Protein 5MW0 (pdb70)

Sequence (222 aa):
GGSHDCAKVDLENAELRRKLIRTKRAFEDTYEKLRMANKAKAQVEKDIKNQILKTHNVLRNVVIGQLRLELQQARTEVETADKWRLECIDVCSVLTNRLEEEAGFLNSLLKSAVIGQLRLELQQARTEVETADKWRLECIDVCSVLTNRLEEEAGFLNSLLKSHDCAKVDLENAELRRKLIRTKRAFEDTYEKLRMANKAKAQVEKDIKNQILKTHNVLRNV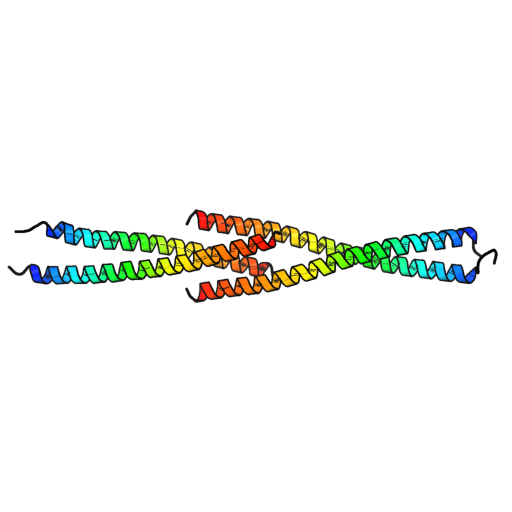

GO terms:
  GO:0036064 ciliary basal body (C, IDA)
  GO:0000242 pericentriolar material (C, IDA)
  GO:0000922 spindle pole (C, IDA)
  GO:0005813 centrosome (C, IDA)
  GO:0005814 centriole (C, IDA)
  GO:0007099 centriole replication (P, IDA)
  GO:0008356 asymmetric cell division (P, IDA)
  GO:0040016 embryonic cleavage (P, IMP)
  GO:0030997 regulation of centriole-centriole cohesion (P, IMP)
  GO:0055059 asymmetric neuroblast division (P, IMP)
  GO:0007052 mitotic spindle organization (P, IMP)
  GO:0007098 centrosome cycle (P, IMP)
  GO:0007279 pole cell formation (P, IMP)
  GO:0007417 central nervous system development (P, IMP)
  GO:0007422 peripheral nervous system development (P, IMP)
  GO:0007494 midgut development (P, IMP)
  GO:0008594 photoreceptor cell morphogenesis (P, IMP)
  GO:0005515 protein binding (F, IPI)
  GO:0005737 cytoplasm (C, EXP)

InterPro domains:
  IPR012943 Centrosomin, N-terminal motif 1 [PF07989] (41-114)
  IPR052593 Microtubule-associated AKAP9-binding protein [PTHR46501] (2-1047)

Radius of gyration: 36.14 Å; Cα contacts (8 Å, |Δi|>4): 130; chains: 4; bounding box: 85×24×113 Å

B-factor: mean 52.87, std 22.79, range [21.49, 135.35]

Organism: Drosophila melanogaster (NCBI:txid7227)

Structure (mmCIF, N/CA/C/O backbone):
data_5MW0
#
_entry.id   5MW0
#
_cell.length_a   45.769
_cell.length_b   43.930
_cell.length_c   68.640
_cell.angle_alpha   90.00
_cell.angle_beta   108.28
_cell.angle_gamma   90.00
#
_symmetry.space_group_name_H-M   'P 1 21 1'
#
loop_
_entity.id
_entity.type
_entity.pdbx_description
1 polymer Centrosomin
2 polymer Centrosomin
3 non-polymer 'ZINC ION'
4 water water
#
loop_
_atom_site.group_PDB
_atom_site.id
_atom_site.type_symbol
_atom_site.label_atom_id
_atom_site.label_alt_id
_atom_site.label_comp_id
_atom_site.label_asym_id
_atom_site.label_entity_id
_atom_site.label_seq_id
_atom_site.pdbx_PDB_ins_code
_atom_site.Cartn_x
_atom_site.Cartn_y
_atom_site.Cartn_z
_atom_site.occupancy
_atom_site.B_iso_or_equiv
_atom_site.auth_seq_id
_atom_site.auth_comp_id
_atom_site.auth_asym_id
_atom_site.auth_atom_id
_atom_site.pdbx_PDB_model_num
ATOM 1 N N . GLY A 1 1 ? -42.572 3.539 -33.129 1.00 102.56 1079 GLY A N 1
ATOM 2 C CA . GLY A 1 1 ? -43.612 3.947 -34.054 1.00 103.48 1079 GLY A CA 1
ATOM 3 C C . GLY A 1 1 ? -43.336 5.284 -34.715 1.00 105.33 1079 GLY A C 1
ATOM 4 O O . GLY A 1 1 ? -43.055 5.349 -35.914 1.00 110.85 1079 GLY A O 1
ATOM 5 N N . GLY A 1 2 ? -43.419 6.357 -33.934 1.00 99.66 1080 GLY A N 1
ATOM 6 C CA . GLY A 1 2 ? -43.184 7.683 -34.466 1.00 99.29 1080 GLY A CA 1
ATOM 7 C C . GLY A 1 2 ? -41.741 7.902 -34.867 1.00 96.47 1080 GLY A C 1
ATOM 8 O O . GLY A 1 2 ? -41.355 7.642 -36.011 1.00 99.27 1080 GLY A O 1
ATOM 9 N N . SER A 1 3 ? -40.932 8.383 -33.928 1.00 90.35 1081 SER A N 1
ATOM 10 C CA . SER A 1 3 ? -39.512 8.585 -34.158 1.00 88.16 1081 SER A CA 1
ATOM 11 C C . SER A 1 3 ? -38.645 7.624 -33.355 1.00 74.89 1081 SER A C 1
ATOM 12 O O . SER A 1 3 ? -37.416 7.718 -33.419 1.00 74.41 1081 SER A O 1
ATOM 15 N N . HIS A 1 4 ? -39.249 6.697 -32.611 1.00 64.78 1082 HIS A N 1
ATOM 16 C CA . HIS A 1 4 ? -38.505 5.710 -31.843 1.00 58.01 1082 HIS A CA 1
ATOM 17 C C . HIS A 1 4 ? -39.153 4.346 -32.044 1.00 49.33 1082 HIS A C 1
ATOM 18 O O . HIS A 1 4 ? -40.223 4.229 -32.647 1.00 46.93 1082 HIS A O 1
ATOM 25 N N . ASP A 1 5 ? -38.521 3.313 -31.485 1.00 48.66 1083 ASP A N 1
ATOM 26 C CA . ASP A 1 5 ? -39.097 1.971 -31.408 1.00 46.24 1083 ASP A CA 1
ATOM 27 C C . ASP A 1 5 ? -39.893 1.872 -30.109 1.00 43.09 1083 ASP A C 1
ATOM 28 O O . ASP A 1 5 ? -39.312 1.778 -29.018 1.00 39.21 1083 ASP A O 1
ATOM 33 N N . CYS A 1 6 ? -41.223 1.833 -30.241 1.00 39.63 1084 CYS A N 1
ATOM 34 C CA . CYS A 1 6 ? -42.110 1.972 -29.087 1.00 39.66 1084 CYS A CA 1
ATOM 35 C C . CYS A 1 6 ? -41.878 0.866 -28.068 1.00 37.05 1084 CYS A C 1
ATOM 36 O O . CYS A 1 6 ? -41.689 1.134 -26.873 1.00 36.00 1084 CYS A O 1
ATOM 39 N N . ALA A 1 7 ? -41.879 -0.384 -28.528 1.00 37.92 1085 ALA A N 1
ATOM 40 C CA . ALA A 1 7 ? -41.614 -1.500 -27.635 1.00 40.07 1085 ALA A CA 1
ATOM 41 C C . ALA A 1 7 ? -40.246 -1.359 -26.978 1.00 37.68 1085 ALA A C 1
ATOM 42 O O . ALA A 1 7 ? -40.103 -1.573 -25.769 1.00 40.51 1085 ALA A O 1
ATOM 44 N N . LYS A 1 8 ? -39.240 -0.950 -27.754 1.00 38.70 1086 LYS A N 1
ATOM 45 C CA . LYS A 1 8 ? -37.890 -0.867 -27.220 1.00 40.35 1086 LYS A CA 1
ATOM 46 C C . LYS A 1 8 ? -37.806 0.154 -26.094 1.00 37.03 1086 LYS A C 1
ATOM 47 O O . LYS A 1 8 ? -37.193 -0.116 -25.054 1.00 36.43 1086 LYS A O 1
ATOM 53 N N . VAL A 1 9 ? -38.446 1.321 -26.264 1.00 36.39 1087 VAL A N 1
ATOM 54 C CA . VAL A 1 9 ? -38.372 2.336 -25.214 1.00 35.17 1087 VAL A CA 1
ATOM 55 C C . VAL A 1 9 ? -39.237 1.945 -24.021 1.00 33.90 1087 VAL A C 1
ATOM 56 O O . VAL A 1 9 ? -38.930 2.320 -22.890 1.00 33.08 1087 VAL A O 1
ATOM 60 N N . ASP A 1 10 ? -40.316 1.183 -24.232 1.00 34.13 1088 ASP A N 1
ATOM 61 C CA . ASP A 1 10 ? -41.050 0.657 -23.080 1.00 37.24 1088 ASP A CA 1
ATOM 62 C C . ASP A 1 10 ? -40.158 -0.254 -22.239 1.00 37.73 1088 ASP A C 1
ATOM 63 O O . ASP A 1 10 ? -40.086 -0.122 -21.008 1.00 37.97 1088 ASP A O 1
ATOM 68 N N . LEU A 1 11 ? -39.477 -1.196 -22.897 1.00 34.76 1089 LEU A N 1
ATOM 69 C CA . LEU A 1 11 ? -38.580 -2.099 -22.179 1.00 35.39 1089 LEU A CA 1
ATOM 70 C C . LEU A 1 11 ? -37.464 -1.333 -21.490 1.00 36.64 1089 LEU A C 1
ATOM 71 O O . LEU A 1 11 ? -37.106 -1.634 -20.343 1.00 39.25 1089 LEU A O 1
ATOM 76 N N . GLU A 1 12 ? -36.894 -0.346 -22.179 1.00 34.09 1090 GLU A N 1
ATOM 77 C CA . GLU A 1 12 ? -35.770 0.383 -21.609 1.00 33.56 1090 GLU A CA 1
ATOM 78 C C . GLU A 1 12 ? -36.204 1.241 -20.428 1.00 32.05 1090 GLU A C 1
ATOM 79 O O . GLU A 1 12 ? -35.474 1.340 -19.438 1.00 32.29 1090 GLU A O 1
ATOM 85 N N . ASN A 1 13 ? -37.394 1.844 -20.495 1.00 36.41 1091 ASN A N 1
ATOM 86 C CA . ASN A 1 13 ? -37.913 2.574 -19.342 1.00 31.13 1091 ASN A CA 1
ATOM 87 C C . ASN A 1 13 ? -38.110 1.632 -18.157 1.00 31.10 1091 ASN A C 1
ATOM 88 O O . ASN A 1 13 ? -37.696 1.937 -17.034 1.00 30.76 1091 ASN A O 1
ATOM 93 N N . ALA A 1 14 ? -38.726 0.474 -18.392 1.00 33.13 1092 ALA A N 1
ATOM 94 C CA . ALA A 1 14 ? -38.942 -0.466 -17.294 1.00 33.07 1092 ALA A CA 1
ATOM 95 C C . ALA A 1 14 ? -37.619 -0.892 -16.669 1.00 32.57 1092 ALA A C 1
ATOM 96 O O . ALA A 1 14 ? -37.487 -0.926 -15.434 1.00 32.67 1092 ALA A O 1
ATOM 98 N N . GLU A 1 15 ? -36.608 -1.169 -17.496 1.00 32.66 1093 GLU A N 1
ATOM 99 C CA . GLU A 1 15 ? -35.306 -1.560 -16.956 1.00 32.92 1093 GLU A CA 1
ATOM 100 C C . GLU A 1 15 ? -34.632 -0.413 -16.206 1.00 36.17 1093 GLU A C 1
ATOM 101 O O . GLU A 1 15 ? -33.973 -0.638 -15.180 1.00 34.97 1093 GLU A O 1
ATOM 107 N N . LEU A 1 16 ? -34.754 0.813 -16.723 1.00 30.55 1094 LEU A N 1
ATOM 108 C CA . LEU A 1 16 ? -34.189 1.974 -16.041 1.00 29.64 1094 LEU A CA 1
ATOM 109 C C . LEU A 1 16 ? -34.843 2.170 -14.683 1.00 32.90 1094 LEU A C 1
ATOM 110 O O . LEU A 1 16 ? -34.166 2.513 -13.708 1.00 32.70 1094 LEU A O 1
ATOM 115 N N . ARG A 1 17 ? -36.157 1.964 -14.594 1.00 29.87 1095 ARG A N 1
ATOM 116 C CA . ARG A 1 17 ? -36.824 2.054 -13.299 1.00 34.58 1095 ARG A CA 1
ATOM 117 C C . ARG A 1 17 ? -36.325 0.978 -12.341 1.00 32.16 1095 ARG A C 1
ATOM 118 O O . ARG A 1 17 ? -36.065 1.259 -11.162 1.00 31.06 1095 ARG A O 1
ATOM 126 N N . ARG A 1 18 ? -36.157 -0.255 -12.835 1.00 31.77 1096 ARG A N 1
ATOM 127 C CA . ARG A 1 18 ? -35.603 -1.310 -11.990 1.00 32.93 1096 ARG A CA 1
ATOM 128 C C . ARG A 1 18 ? -34.208 -0.934 -11.489 1.00 42.19 1096 ARG A C 1
ATOM 129 O O . ARG A 1 18 ? -33.929 -0.992 -10.283 1.00 38.76 1096 ARG A O 1
ATOM 137 N N . LYS A 1 19 ? -33.326 -0.518 -12.407 1.00 38.08 1097 LYS A N 1
ATOM 138 C CA . LYS A 1 19 ? -31.964 -0.145 -12.035 1.00 34.77 1097 LYS A CA 1
ATOM 139 C C . LYS A 1 19 ? -31.958 1.013 -11.056 1.00 33.40 1097 LYS A C 1
ATOM 140 O O . LYS A 1 19 ? -31.135 1.047 -10.136 1.00 31.10 1097 LYS A O 1
ATOM 146 N N . LEU A 1 20 ? -32.885 1.960 -11.223 1.00 30.59 1098 LEU A N 1
ATOM 147 C CA . LEU A 1 20 ? -32.936 3.128 -10.351 1.00 32.78 1098 LEU A CA 1
ATOM 148 C C . LEU A 1 20 ? -33.403 2.750 -8.955 1.00 28.99 1098 LEU A C 1
ATOM 149 O O . LEU A 1 20 ? -32.911 3.295 -7.968 1.00 33.15 1098 LEU A O 1
ATOM 154 N N . ILE A 1 21 ? -34.362 1.836 -8.848 1.00 36.15 1099 ILE A N 1
ATOM 155 C CA . ILE A 1 21 ? -34.763 1.357 -7.530 1.00 37.85 1099 ILE A CA 1
ATOM 156 C C . ILE A 1 21 ? -33.592 0.652 -6.852 1.00 37.54 1099 ILE A C 1
ATOM 157 O O . ILE A 1 21 ? -33.288 0.894 -5.674 1.00 42.01 1099 ILE A O 1
ATOM 162 N N . ARG A 1 22 ? -32.900 -0.214 -7.595 1.00 36.40 1100 ARG A N 1
ATOM 163 C CA . ARG A 1 22 ? -31.770 -0.934 -7.010 1.00 34.76 1100 ARG A CA 1
ATOM 164 C C . ARG A 1 22 ? -30.659 0.019 -6.583 1.00 36.46 1100 ARG A C 1
ATOM 165 O O . ARG A 1 22 ? -30.079 -0.132 -5.499 1.00 35.09 1100 ARG A O 1
ATOM 173 N N . THR A 1 23 ? -30.345 1.003 -7.427 1.00 29.04 1101 THR A N 1
ATOM 174 C CA . THR A 1 23 ? -29.259 1.931 -7.145 1.00 27.92 1101 THR A CA 1
ATOM 175 C C . THR A 1 23 ? -29.633 2.893 -6.025 1.00 39.30 1101 THR A C 1
ATOM 176 O O . THR A 1 23 ? -28.790 3.239 -5.191 1.00 36.03 1101 THR A O 1
ATOM 180 N N . LYS A 1 24 ? -30.895 3.333 -5.990 1.00 32.48 1102 LYS A N 1
ATOM 181 C CA . LYS A 1 24 ? -31.383 4.133 -4.871 1.00 34.05 1102 LYS A CA 1
ATOM 182 C C . LYS A 1 24 ? -31.234 3.371 -3.559 1.00 29.87 1102 LYS A C 1
ATOM 183 O O . LYS A 1 24 ? -30.786 3.927 -2.556 1.00 29.94 1102 LYS A O 1
ATOM 189 N N . ARG A 1 25 ? -31.646 2.104 -3.548 1.00 31.13 1103 ARG A N 1
ATOM 190 C CA . ARG A 1 25 ? -31.556 1.302 -2.332 1.00 38.29 1103 ARG A CA 1
ATOM 191 C C . ARG A 1 25 ? -30.109 1.095 -1.912 1.00 36.11 1103 ARG A C 1
ATOM 192 O O . ARG A 1 25 ? -29.783 1.180 -0.720 1.00 41.76 1103 ARG A O 1
ATOM 200 N N . ALA A 1 26 ? -29.229 0.826 -2.874 1.00 36.02 1104 ALA A N 1
ATOM 201 C CA . ALA A 1 26 ? -27.814 0.697 -2.558 1.00 39.75 1104 ALA A CA 1
ATOM 202 C C . ALA A 1 26 ? -27.267 1.987 -1.968 1.00 41.15 1104 ALA A C 1
ATOM 203 O O . ALA A 1 26 ? -26.548 1.963 -0.963 1.00 34.78 1104 ALA A O 1
ATOM 205 N N . PHE A 1 27 ? -27.634 3.129 -2.554 1.00 37.87 1105 PHE A N 1
ATOM 206 C CA . PHE A 1 27 ? -27.116 4.400 -2.061 1.00 37.83 1105 PHE A CA 1
ATOM 207 C C . PHE A 1 27 ? -27.658 4.729 -0.678 1.00 41.66 1105 PHE A C 1
ATOM 208 O O . PHE A 1 27 ? -26.926 5.252 0.167 1.00 43.01 1105 PHE A O 1
ATOM 216 N N . GLU A 1 28 ? -28.936 4.442 -0.427 1.00 42.12 1106 GLU A N 1
ATOM 217 C CA . GLU A 1 28 ? -29.501 4.716 0.889 1.00 43.15 1106 GLU A CA 1
ATOM 218 C C . GLU A 1 28 ? -28.887 3.807 1.951 1.00 40.81 1106 GLU A C 1
ATOM 219 O O . GLU A 1 28 ? -28.569 4.265 3.054 1.00 39.47 1106 GLU A O 1
ATOM 225 N N . ASP A 1 29 ? -28.695 2.524 1.627 1.00 40.83 1107 ASP A N 1
ATOM 226 C CA . ASP A 1 29 ? -28.092 1.588 2.575 1.00 41.48 1107 ASP A CA 1
ATOM 227 C C . ASP A 1 29 ? -26.654 1.972 2.887 1.00 41.51 1107 ASP A C 1
ATOM 228 O O . ASP A 1 29 ? -26.228 1.973 4.053 1.00 43.28 1107 ASP A O 1
ATOM 233 N N . THR A 1 30 ? -25.883 2.289 1.848 1.00 34.71 1108 THR A N 1
ATOM 234 C CA . THR A 1 30 ? -24.494 2.679 2.044 1.00 37.12 1108 THR A CA 1
ATOM 235 C C . THR A 1 30 ? -24.402 3.994 2.801 1.00 36.76 1108 THR A C 1
ATOM 236 O O . THR A 1 30 ? -23.525 4.169 3.651 1.00 43.39 1108 THR A O 1
ATOM 240 N N . TYR A 1 31 ? -25.296 4.934 2.500 1.00 31.77 1109 TYR A N 1
ATOM 241 C CA . TYR A 1 31 ? -25.283 6.207 3.200 1.00 36.21 1109 TYR A CA 1
ATOM 242 C C . TYR A 1 31 ? -25.612 6.015 4.671 1.00 37.89 1109 TYR A C 1
ATOM 243 O O . TYR A 1 31 ? -25.005 6.656 5.529 1.00 36.29 1109 TYR A O 1
ATOM 252 N N . GLU A 1 32 ? -26.558 5.127 4.981 1.00 38.60 1110 GLU A N 1
ATOM 253 C CA . GLU A 1 32 ? -26.863 4.845 6.381 1.00 39.00 1110 GLU A CA 1
ATOM 254 C C . GLU A 1 32 ? -25.672 4.204 7.082 1.00 42.39 1110 GLU A C 1
ATOM 255 O O . GLU A 1 32 ? -25.360 4.545 8.231 1.00 49.67 1110 GLU A O 1
ATOM 261 N N . LYS A 1 33 ? -24.988 3.277 6.408 1.00 38.65 1111 LYS A N 1
ATOM 262 C CA . LYS A 1 33 ? -23.786 2.692 6.991 1.00 40.02 1111 LYS A CA 1
ATOM 263 C C . LYS A 1 33 ? -22.734 3.762 7.251 1.00 38.34 1111 LYS A C 1
ATOM 264 O O . LYS A 1 33 ? -22.043 3.731 8.275 1.00 39.82 1111 LYS A O 1
ATOM 270 N N . LEU A 1 34 ? -22.605 4.722 6.332 1.00 31.34 1112 LEU A N 1
ATOM 271 C CA . LEU A 1 34 ? -21.626 5.789 6.498 1.00 28.20 1112 LEU A CA 1
ATOM 272 C C . LEU A 1 34 ? -22.018 6.726 7.633 1.00 41.22 1112 LEU A C 1
ATOM 273 O O . LEU A 1 34 ? -21.159 7.182 8.396 1.00 31.41 1112 LEU A O 1
ATOM 278 N N . ARG A 1 35 ? -23.311 7.033 7.746 1.00 30.70 1113 ARG A N 1
ATOM 279 C CA . ARG A 1 35 ? -23.786 7.893 8.820 1.00 39.47 1113 ARG A CA 1
ATOM 280 C C . ARG A 1 35 ? -23.533 7.250 10.175 1.00 35.54 1113 ARG A C 1
ATOM 281 O O . ARG A 1 35 ? -23.071 7.912 11.109 1.00 34.74 1113 ARG A O 1
ATOM 289 N N . MET A 1 36 ? -23.818 5.950 10.290 1.00 38.14 1114 MET A N 1
ATOM 290 C CA . MET A 1 36 ? -23.530 5.233 11.527 1.00 45.03 1114 MET A CA 1
ATOM 291 C C . MET A 1 36 ? -22.036 5.224 11.825 1.00 40.73 1114 MET A C 1
ATOM 292 O O . MET A 1 36 ? -21.619 5.428 12.975 1.00 36.20 1114 MET A O 1
ATOM 297 N N . ALA A 1 37 ? -21.213 5.021 10.794 1.00 32.77 1115 ALA A N 1
ATOM 298 C CA . ALA A 1 37 ? -19.768 5.013 10.996 1.00 36.18 1115 ALA A CA 1
ATOM 299 C C . ALA A 1 37 ? -19.279 6.370 11.490 1.00 37.30 1115 ALA A C 1
ATOM 300 O O . ALA A 1 37 ? -18.492 6.456 12.442 1.00 32.10 1115 ALA A O 1
ATOM 302 N N . ASN A 1 38 ? -19.756 7.447 10.862 1.00 33.76 1116 ASN A N 1
ATOM 303 C CA . ASN A 1 38 ? -19.360 8.782 11.283 1.00 30.26 1116 ASN A CA 1
ATOM 304 C C . ASN A 1 38 ? -19.805 9.069 12.706 1.00 32.45 1116 ASN A C 1
ATOM 305 O O . ASN A 1 38 ? -19.058 9.670 13.476 1.00 34.25 1116 ASN A O 1
ATOM 310 N N . LYS A 1 39 ? -21.027 8.670 13.067 1.00 34.57 1117 LYS A N 1
ATOM 311 C CA . LYS A 1 39 ? -21.514 8.916 14.422 1.00 37.53 1117 LYS A CA 1
ATOM 312 C C . LYS A 1 39 ? -20.659 8.186 15.450 1.00 37.79 1117 LYS A C 1
ATOM 313 O O . LYS A 1 39 ? -20.235 8.767 16.460 1.00 38.82 1117 LYS A O 1
ATOM 319 N N . ALA A 1 40 ? -20.407 6.900 15.207 1.00 45.75 1118 ALA A N 1
ATOM 320 C CA . ALA A 1 40 ? -19.586 6.119 16.124 1.00 43.23 1118 ALA A CA 1
ATOM 321 C C . ALA A 1 40 ? -18.189 6.710 16.253 1.00 37.68 1118 ALA A C 1
ATOM 322 O O . ALA A 1 40 ? -17.633 6.776 17.353 1.00 36.76 1118 ALA A O 1
ATOM 324 N N . LYS A 1 41 ? -17.609 7.150 15.136 1.00 36.02 1119 LYS A N 1
ATOM 325 C CA . LYS A 1 41 ? -16.285 7.759 15.173 1.00 33.01 1119 LYS A CA 1
ATOM 326 C C . LYS A 1 41 ? -16.303 9.060 15.971 1.00 36.85 1119 LYS A C 1
ATOM 327 O O . LYS A 1 41 ? -15.371 9.346 16.730 1.00 35.67 1119 LYS A O 1
ATOM 333 N N . ALA A 1 42 ? -17.361 9.857 15.819 1.00 35.94 1120 ALA A N 1
ATOM 334 C CA . ALA A 1 42 ? -17.464 11.088 16.594 1.00 42.94 1120 ALA A CA 1
ATOM 335 C C . ALA A 1 42 ? -17.498 10.789 18.089 1.00 40.05 1120 ALA A C 1
ATOM 336 O O . ALA A 1 42 ? -16.797 11.435 18.880 1.00 37.96 1120 ALA A O 1
ATOM 338 N N . GLN A 1 43 ? -18.312 9.806 18.492 1.00 39.21 1121 GLN A N 1
ATOM 339 C CA . GLN A 1 43 ? -18.346 9.410 19.900 1.00 42.50 1121 GLN A CA 1
ATOM 340 C C . GLN A 1 43 ? -16.972 8.952 20.372 1.00 40.33 1121 GLN A C 1
ATOM 341 O O . GLN A 1 43 ? -16.507 9.338 21.458 1.00 41.57 1121 GLN A O 1
ATOM 347 N N . VAL A 1 44 ? -16.297 8.144 19.552 1.00 37.95 1122 VAL A N 1
ATOM 348 C CA . VAL A 1 44 ? -14.961 7.677 19.903 1.00 36.88 1122 VAL A CA 1
ATOM 349 C C . VAL A 1 44 ? -14.027 8.850 20.132 1.00 35.70 1122 VAL A C 1
ATOM 350 O O . VAL A 1 44 ? -13.241 8.849 21.079 1.00 36.21 1122 VAL A O 1
ATOM 354 N N . GLU A 1 45 ? -14.098 9.870 19.274 1.00 36.12 1123 GLU A N 1
ATOM 355 C CA . GLU A 1 45 ? -13.184 10.991 19.415 1.00 31.15 1123 GLU A CA 1
ATOM 356 C C . GLU A 1 45 ? -13.488 11.794 20.672 1.00 25.32 1123 GLU A C 1
ATOM 357 O O . GLU A 1 45 ? -12.558 12.287 21.317 1.00 25.90 1123 GLU A O 1
ATOM 363 N N . LYS A 1 46 ? -14.765 11.915 21.054 1.00 27.60 1124 LYS A N 1
ATOM 364 C CA . LYS A 1 46 ? -15.073 12.564 22.328 1.00 30.62 1124 LYS A CA 1
ATOM 365 C C . LYS A 1 46 ? -14.436 11.800 23.487 1.00 31.96 1124 LYS A C 1
ATOM 366 O O . LYS A 1 46 ? -13.745 12.386 24.337 1.00 29.35 1124 LYS A O 1
ATOM 372 N N . ASP A 1 47 ? -14.627 10.475 23.507 1.00 32.60 1125 ASP A N 1
ATOM 373 C CA . ASP A 1 47 ? -14.069 9.651 24.581 1.00 29.36 1125 ASP A CA 1
ATOM 374 C C . ASP A 1 47 ? -12.547 9.687 24.583 1.00 30.47 1125 ASP A C 1
ATOM 375 O O . ASP A 1 47 ? -11.921 9.703 25.653 1.00 35.89 1125 ASP A O 1
ATOM 380 N N . ILE A 1 48 ? -11.933 9.709 23.400 1.00 22.38 1126 ILE A N 1
ATOM 381 C CA . ILE A 1 48 ? -10.483 9.853 23.312 1.00 21.49 1126 ILE A CA 1
ATOM 382 C C . ILE A 1 48 ? -10.046 11.168 23.944 1.00 30.08 1126 ILE A C 1
ATOM 383 O O . ILE A 1 48 ? -9.057 11.219 24.688 1.00 31.83 1126 ILE A O 1
ATOM 388 N N . LYS A 1 49 ? -10.774 12.245 23.667 1.00 31.33 1127 LYS A N 1
ATOM 389 C CA . LYS A 1 49 ? -10.430 13.521 24.287 1.00 33.36 1127 LYS A CA 1
ATOM 390 C C . LYS A 1 49 ? -10.433 13.410 25.806 1.00 29.96 1127 LYS A C 1
ATOM 391 O O . LYS A 1 49 ? -9.465 13.800 26.471 1.00 36.96 1127 LYS A O 1
ATOM 397 N N . ASN A 1 50 ? -11.514 12.872 26.374 1.00 30.22 1128 ASN A N 1
ATOM 398 C CA . ASN A 1 50 ? -11.580 12.750 27.829 1.00 40.20 1128 ASN A CA 1
ATOM 399 C C . ASN A 1 50 ? -10.438 11.894 28.366 1.00 36.73 1128 ASN A C 1
ATOM 400 O O . ASN A 1 50 ? -9.877 12.185 29.432 1.00 36.96 1128 ASN A O 1
ATOM 405 N N . GLN A 1 51 ? -10.066 10.840 27.642 1.00 30.10 1129 GLN A N 1
ATOM 406 C CA . GLN A 1 51 ? -8.959 10.007 28.102 1.00 32.98 1129 GLN A CA 1
ATOM 407 C C . GLN A 1 51 ? -7.632 10.768 28.089 1.00 31.55 1129 GLN A C 1
ATOM 408 O O . GLN A 1 51 ? -6.839 10.657 29.029 1.00 33.54 1129 GLN A O 1
ATOM 414 N N . ILE A 1 52 ? -7.364 11.530 27.027 1.00 31.88 1130 ILE A N 1
ATOM 415 C CA . ILE A 1 52 ? -6.150 12.343 26.981 1.00 30.04 1130 ILE A CA 1
ATOM 416 C C . ILE A 1 52 ? -6.121 13.331 28.139 1.00 32.47 1130 ILE A C 1
ATOM 417 O O . ILE A 1 52 ? -5.074 13.547 28.762 1.00 31.41 1130 ILE A O 1
ATOM 422 N N . LEU A 1 53 ? -7.261 13.969 28.422 1.00 32.19 1131 LEU A N 1
ATOM 423 C CA . LEU A 1 53 ? -7.318 14.929 29.522 1.00 35.38 1131 LEU A CA 1
ATOM 424 C C . LEU A 1 53 ? -7.059 14.256 30.864 1.00 35.58 1131 LEU A C 1
ATOM 425 O O . LEU A 1 53 ? -6.381 14.818 31.729 1.00 37.62 1131 LEU A O 1
ATOM 430 N N . LYS A 1 54 ? -7.613 13.062 31.066 1.00 33.83 1132 LYS A N 1
ATOM 431 C CA . LYS A 1 54 ? -7.355 12.334 32.304 1.00 45.84 1132 LYS A CA 1
ATOM 432 C C . LYS A 1 54 ? -5.873 12.004 32.437 1.00 33.46 1132 LYS A C 1
ATOM 433 O O . LYS A 1 54 ? -5.278 12.185 33.507 1.00 35.27 1132 LYS A O 1
ATOM 439 N N . THR A 1 55 ? -5.247 11.550 31.348 1.00 36.49 1133 THR A N 1
ATOM 440 C CA . THR A 1 55 ? -3.829 11.214 31.422 1.00 39.39 1133 THR A CA 1
ATOM 441 C C . THR A 1 55 ? -2.975 12.445 31.692 1.00 38.58 1133 THR A C 1
ATOM 442 O O . THR A 1 55 ? -2.095 12.411 32.561 1.00 39.24 1133 THR A O 1
ATOM 446 N N . HIS A 1 56 ? -3.235 13.554 30.996 1.00 34.10 1134 HIS A N 1
ATOM 447 C CA . HIS A 1 56 ? -2.438 14.750 31.259 1.00 38.55 1134 HIS A CA 1
ATOM 448 C C . HIS A 1 56 ? -2.684 15.281 32.665 1.00 39.56 1134 HIS A C 1
ATOM 449 O O . HIS A 1 56 ? -1.768 15.824 33.287 1.00 41.68 1134 HIS A O 1
ATOM 456 N N . ASN A 1 57 ? -3.895 15.106 33.192 1.00 39.83 1135 ASN A N 1
ATOM 457 C CA . ASN A 1 57 ? -4.176 15.529 34.557 1.00 43.99 1135 ASN A CA 1
ATOM 458 C C . ASN A 1 57 ? -3.355 14.719 35.547 1.00 47.41 1135 ASN A C 1
ATOM 459 O O . ASN A 1 57 ? -2.773 15.270 36.491 1.00 46.82 1135 ASN A O 1
ATOM 464 N N . VAL A 1 58 ? -3.270 13.410 35.321 1.00 49.10 1136 VAL A N 1
ATOM 465 C CA . VAL A 1 58 ? -2.449 12.561 36.175 1.00 49.58 1136 VAL A CA 1
ATOM 466 C C . VAL A 1 58 ? -0.985 12.973 36.083 1.00 47.95 1136 VAL A C 1
ATOM 467 O O . VAL A 1 58 ? -0.310 13.177 37.100 1.00 43.89 1136 VAL A O 1
ATOM 471 N N . LEU A 1 59 ? -0.479 13.113 34.859 1.00 45.26 1137 LEU A N 1
ATOM 472 C CA . LEU A 1 59 ? 0.931 13.429 34.674 1.00 45.33 1137 LEU A CA 1
ATOM 473 C C . LEU A 1 59 ? 1.274 14.771 35.290 1.00 52.81 1137 LEU A C 1
ATOM 474 O O . LEU A 1 59 ? 2.348 14.937 35.884 1.00 62.31 1137 LEU A O 1
ATOM 479 N N . ARG A 1 60 ? 0.366 15.741 35.177 1.00 52.11 1138 ARG A N 1
ATOM 480 C CA . ARG A 1 60 ? 0.604 17.049 35.769 1.00 56.68 1138 ARG A CA 1
ATOM 481 C C . ARG A 1 60 ? 0.639 16.960 37.288 1.00 58.88 1138 ARG A C 1
ATOM 482 O O . ARG A 1 60 ? 1.536 17.517 37.929 1.00 62.96 1138 ARG A O 1
ATOM 490 N N . ASN A 1 61 ? -0.337 16.264 37.883 1.00 60.71 1139 ASN A N 1
ATOM 491 C CA . ASN A 1 61 ? -0.330 16.098 39.332 1.00 61.78 1139 ASN A CA 1
ATOM 492 C C . ASN A 1 61 ? 0.860 15.279 39.815 1.00 66.63 1139 ASN A C 1
ATOM 493 O O . ASN A 1 61 ? 1.168 15.303 41.010 1.00 71.28 1139 ASN A O 1
ATOM 498 N N . VAL A 1 62 ? 1.534 14.561 38.921 1.00 71.68 1140 VAL A N 1
ATOM 499 C CA . VAL A 1 62 ? 2.758 13.851 39.276 1.00 73.23 1140 VAL A CA 1
ATOM 500 C C . VAL A 1 62 ? 3.953 14.790 39.164 1.00 76.15 1140 VAL A C 1
ATOM 501 O O . VAL A 1 62 ? 4.581 15.128 40.166 1.00 79.79 1140 VAL A O 1
ATOM 505 N N . VAL B 2 10 ? 34.914 12.041 75.707 1.00 116.54 496 VAL C N 1
ATOM 506 C CA . VAL B 2 10 ? 34.131 13.268 75.678 1.00 121.63 496 VAL C CA 1
ATOM 507 C C . VAL B 2 10 ? 34.149 13.865 74.273 1.00 123.38 496 VAL C C 1
ATOM 508 O O . VAL B 2 10 ? 35.003 14.695 73.963 1.00 128.81 496 VAL C O 1
ATOM 512 N N . ILE B 2 11 ? 33.214 13.443 73.416 1.00 119.34 497 ILE C N 1
ATOM 513 C CA . ILE B 2 11 ? 33.091 13.961 72.059 1.00 120.74 497 ILE C CA 1
ATOM 514 C C . ILE B 2 11 ? 31.714 14.564 71.809 1.00 123.86 497 ILE C C 1
ATOM 515 O O . ILE B 2 11 ? 31.598 15.713 71.371 1.00 129.66 497 ILE C O 1
ATOM 520 N N . GLY B 2 12 ? 30.649 13.802 72.075 1.00 119.06 498 GLY C N 1
ATOM 521 C CA . GLY B 2 12 ? 29.308 14.356 72.003 1.00 118.14 498 GLY C CA 1
ATOM 522 C C . GLY B 2 12 ? 28.747 14.560 70.607 1.00 118.22 498 GLY C C 1
ATOM 523 O O . GLY B 2 12 ? 27.639 14.107 70.297 1.00 113.46 498 GLY C O 1
ATOM 524 N N . GLN B 2 13 ? 29.523 15.236 69.755 1.00 122.52 499 GLN C N 1
ATOM 525 C CA . GLN B 2 13 ? 29.072 15.645 68.427 1.00 121.17 499 GLN C CA 1
ATOM 526 C C . GLN B 2 13 ? 28.590 14.483 67.573 1.00 114.33 499 GLN C C 1
ATOM 527 O O . GLN B 2 13 ? 27.808 14.700 66.642 1.00 113.53 499 GLN C O 1
ATOM 533 N N . LEU B 2 14 ? 29.052 13.264 67.852 1.00 109.14 500 LEU C N 1
ATOM 534 C CA . LEU B 2 14 ? 28.660 12.112 67.046 1.00 104.17 500 LEU C CA 1
ATOM 535 C C . LEU B 2 14 ? 27.145 11.921 67.024 1.00 102.83 500 LEU C C 1
ATOM 536 O O . LEU B 2 14 ? 26.610 11.345 66.067 1.00 96.68 500 LEU C O 1
ATOM 541 N N . ARG B 2 15 ? 26.441 12.396 68.060 1.00 103.30 501 ARG C N 1
ATOM 542 C CA . ARG B 2 15 ? 24.984 12.283 68.092 1.00 100.51 501 ARG C CA 1
ATOM 543 C C . ARG B 2 15 ? 24.335 12.919 66.867 1.00 102.80 501 ARG C C 1
ATOM 544 O O . ARG B 2 15 ? 23.391 12.357 66.301 1.00 97.75 501 ARG C O 1
ATOM 552 N N . LEU B 2 16 ? 24.817 14.089 66.441 1.00 106.84 502 LEU C N 1
ATOM 553 C CA . LEU B 2 16 ? 24.253 14.704 65.243 1.00 109.48 502 LEU C CA 1
ATOM 554 C C . LEU B 2 16 ? 24.542 13.864 64.007 1.00 103.75 502 LEU C C 1
ATOM 555 O O . LEU B 2 16 ? 23.639 13.582 63.212 1.00 104.69 502 LEU C O 1
ATOM 560 N N . GLU B 2 17 ? 25.803 13.463 63.831 1.00 103.56 503 GLU C N 1
ATOM 561 C CA . GLU B 2 17 ? 26.180 12.692 62.652 1.00 100.43 503 GLU C CA 1
ATOM 562 C C . GLU B 2 17 ? 25.424 11.370 62.584 1.00 98.62 503 GLU C C 1
ATOM 563 O O . GLU B 2 17 ? 24.997 10.946 61.503 1.00 91.41 503 GLU C O 1
ATOM 569 N N . LEU B 2 18 ? 25.229 10.709 63.728 1.00 95.68 504 LEU C N 1
ATOM 570 C CA . LEU B 2 18 ? 24.437 9.483 63.723 1.00 90.84 504 LEU C CA 1
ATOM 571 C C . LEU B 2 18 ? 22.961 9.783 63.502 1.00 88.56 504 LEU C C 1
ATOM 572 O O . LEU B 2 18 ? 22.253 8.989 62.873 1.00 85.66 504 LEU C O 1
ATOM 577 N N . GLN B 2 19 ? 22.480 10.920 64.008 1.00 89.31 505 GLN C N 1
ATOM 578 C CA . GLN B 2 19 ? 21.094 11.311 63.782 1.00 89.42 505 GLN C CA 1
ATOM 579 C C . GLN B 2 19 ? 20.884 11.835 62.364 1.00 92.16 505 GLN C C 1
ATOM 580 O O . GLN B 2 19 ? 19.820 11.617 61.773 1.00 88.33 505 GLN C O 1
ATOM 586 N N . GLN B 2 20 ? 21.875 12.540 61.808 1.00 93.64 506 GLN C N 1
ATOM 587 C CA . GLN B 2 20 ? 21.791 12.950 60.409 1.00 94.55 506 GLN C CA 1
ATOM 588 C C . GLN B 2 20 ? 21.664 11.741 59.492 1.00 91.26 506 GLN C C 1
ATOM 589 O O . GLN B 2 20 ? 20.899 11.769 58.522 1.00 88.16 506 GLN C O 1
ATOM 595 N N . ALA B 2 21 ? 22.410 10.672 59.782 1.00 88.10 507 ALA C N 1
ATOM 596 C CA . ALA B 2 21 ? 22.264 9.440 59.013 1.00 81.89 507 ALA C CA 1
ATOM 597 C C . ALA B 2 21 ? 20.866 8.857 59.173 1.00 82.80 507 ALA C C 1
ATOM 598 O O . ALA B 2 21 ? 20.276 8.366 58.203 1.00 77.97 507 ALA C O 1
ATOM 600 N N . ARG B 2 22 ? 20.317 8.901 60.390 1.00 78.14 508 ARG C N 1
ATOM 601 C CA . ARG B 2 22 ? 18.945 8.446 60.585 1.00 75.59 508 ARG C CA 1
ATOM 602 C C . ARG B 2 22 ? 17.945 9.406 59.954 1.00 77.40 508 ARG C C 1
ATOM 603 O O . ARG B 2 22 ? 16.881 8.972 59.500 1.00 74.96 508 ARG C O 1
ATOM 611 N N . THR B 2 23 ? 18.260 10.703 59.915 1.00 81.96 509 THR C N 1
ATOM 612 C CA . THR B 2 23 ? 17.424 11.638 59.169 1.00 84.07 509 THR C CA 1
ATOM 613 C C . THR B 2 23 ? 17.486 11.359 57.672 1.00 82.33 509 THR C C 1
ATOM 614 O O . THR B 2 23 ? 16.497 11.569 56.958 1.00 81.69 509 THR C O 1
ATOM 618 N N . GLU B 2 24 ? 18.628 10.871 57.185 1.00 81.70 510 GLU C N 1
ATOM 619 C CA . GLU B 2 24 ? 18.741 10.516 55.776 1.00 82.04 510 GLU C CA 1
ATOM 620 C C . GLU B 2 24 ? 17.892 9.294 55.444 1.00 80.55 510 GLU C C 1
ATOM 621 O O . GLU B 2 24 ? 17.308 9.216 54.355 1.00 74.39 510 GLU C O 1
ATOM 627 N N . VAL B 2 25 ? 17.804 8.334 56.371 1.00 72.59 511 VAL C N 1
ATOM 628 C CA . VAL B 2 25 ? 16.912 7.195 56.167 1.00 68.52 511 VAL C CA 1
ATOM 629 C C . VAL B 2 25 ? 15.466 7.664 56.131 1.00 68.73 511 VAL C C 1
ATOM 630 O O . VAL B 2 25 ? 14.654 7.170 55.338 1.00 66.18 511 VAL C O 1
ATOM 634 N N . GLU B 2 26 ? 15.121 8.620 56.995 1.00 71.13 512 GLU C N 1
ATOM 635 C CA . GLU B 2 26 ? 13.770 9.171 57.009 1.00 71.81 512 GLU C CA 1
ATOM 636 C C . GLU B 2 26 ? 13.449 9.874 55.694 1.00 73.95 512 GLU C C 1
ATOM 637 O O . GLU B 2 26 ? 12.347 9.723 55.154 1.00 71.28 512 GLU C O 1
ATOM 643 N N . THR B 2 27 ? 14.400 10.647 55.164 1.00 75.73 513 THR C N 1
ATOM 644 C CA . THR B 2 27 ? 14.179 11.346 53.901 1.00 77.29 513 THR C CA 1
ATOM 645 C C . THR B 2 27 ? 14.036 10.360 52.747 1.00 73.71 513 THR C C 1
ATOM 646 O O . THR B 2 27 ? 13.104 10.464 51.938 1.00 72.84 513 THR C O 1
ATOM 650 N N . ALA B 2 28 ? 14.955 9.396 52.657 1.00 71.93 514 ALA C N 1
ATOM 651 C CA . ALA B 2 28 ? 14.896 8.409 51.587 1.00 69.19 514 ALA C CA 1
ATOM 652 C C . ALA B 2 28 ? 13.591 7.628 51.641 1.00 71.70 514 ALA C C 1
ATOM 653 O O . ALA B 2 28 ? 12.948 7.410 50.608 1.00 64.45 514 ALA C O 1
ATOM 655 N N . ASP B 2 29 ? 13.178 7.210 52.841 1.00 64.35 515 ASP C N 1
ATOM 656 C CA . ASP B 2 29 ? 11.928 6.469 52.972 1.00 61.68 515 ASP C CA 1
ATOM 657 C C . ASP B 2 29 ? 10.726 7.341 52.630 1.00 65.35 515 ASP C C 1
ATOM 658 O O . ASP B 2 29 ? 9.745 6.854 52.057 1.00 64.46 515 ASP C O 1
ATOM 663 N N . LYS B 2 30 ? 10.783 8.629 52.970 1.00 65.99 516 LYS C N 1
ATOM 664 C CA . LYS B 2 30 ? 9.678 9.531 52.659 1.00 67.51 516 LYS C CA 1
ATOM 665 C C . LYS B 2 30 ? 9.507 9.690 51.151 1.00 67.04 516 LYS C C 1
ATOM 666 O O . LYS B 2 30 ? 8.400 9.533 50.615 1.00 65.58 516 LYS C O 1
ATOM 672 N N . TRP B 2 31 ? 10.601 10.000 50.448 1.00 68.59 517 TRP C N 1
ATOM 673 C CA . TRP B 2 31 ? 10.528 10.123 48.996 1.00 68.63 517 TRP C CA 1
ATOM 674 C C . TRP B 2 31 ? 10.178 8.797 48.337 1.00 64.77 517 TRP C C 1
ATOM 675 O O . TRP B 2 31 ? 9.536 8.781 47.282 1.00 64.06 517 TRP C O 1
ATOM 686 N N . ARG B 2 32 ? 10.595 7.681 48.937 1.00 50.09 518 ARG C N 1
ATOM 687 C CA . ARG B 2 32 ? 10.254 6.377 48.378 1.00 57.02 518 ARG C CA 1
ATOM 688 C C . ARG B 2 32 ? 8.764 6.098 48.504 1.00 56.96 518 ARG C C 1
ATOM 689 O O . ARG B 2 32 ? 8.141 5.595 47.565 1.00 60.84 518 ARG C O 1
ATOM 697 N N . LEU B 2 33 ? 8.175 6.411 49.659 1.00 56.04 519 LEU C N 1
ATOM 698 C CA . LEU B 2 33 ? 6.741 6.205 49.831 1.00 53.77 519 LEU C CA 1
ATOM 699 C C . LEU B 2 33 ? 5.941 7.115 48.904 1.00 48.70 519 LEU C C 1
ATOM 700 O O . LEU B 2 33 ? 4.952 6.678 48.294 1.00 47.41 519 LEU C O 1
ATOM 705 N N . GLU B 2 34 ? 6.365 8.377 48.764 1.00 55.10 520 GLU C N 1
ATOM 706 C CA . GLU B 2 34 ? 5.712 9.239 47.781 1.00 48.74 520 GLU C CA 1
ATOM 707 C C . GLU B 2 34 ? 5.817 8.646 46.386 1.00 43.67 520 GLU C C 1
ATOM 708 O O . GLU B 2 34 ? 4.832 8.619 45.639 1.00 42.26 520 GLU C O 1
ATOM 714 N N . CYS B 2 35 ? 6.997 8.132 46.033 1.00 46.42 521 CYS C N 1
ATOM 715 C CA . CYS B 2 35 ? 7.170 7.497 44.733 1.00 43.71 521 CYS C CA 1
ATOM 716 C C . CYS B 2 35 ? 6.253 6.293 44.577 1.00 44.27 521 CYS C C 1
ATOM 717 O O . CYS B 2 35 ? 5.728 6.048 43.488 1.00 46.40 521 CYS C O 1
ATOM 720 N N . ILE B 2 36 ? 6.037 5.529 45.650 1.00 51.95 522 ILE C N 1
ATOM 721 C CA . ILE B 2 36 ? 5.148 4.377 45.543 1.00 51.17 522 ILE C CA 1
ATOM 722 C C . ILE B 2 36 ? 3.727 4.838 45.24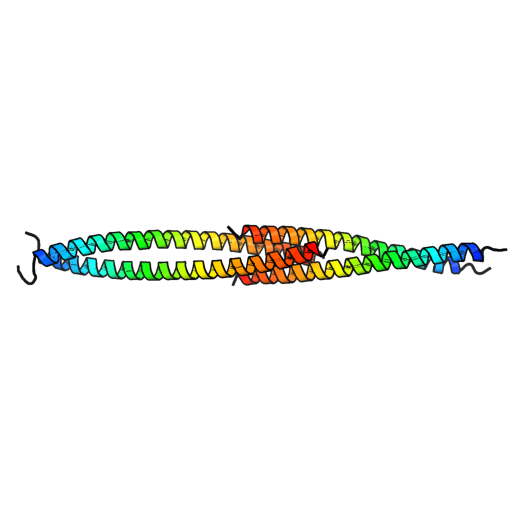7 1.00 41.27 522 ILE C C 1
ATOM 723 O O . ILE B 2 36 ? 3.024 4.250 44.411 1.00 39.87 522 ILE C O 1
ATOM 728 N N . ASP B 2 37 ? 3.292 5.918 45.900 1.00 44.12 523 ASP C N 1
ATOM 729 C CA . ASP B 2 37 ? 1.981 6.479 45.586 1.00 42.10 523 ASP C CA 1
ATOM 730 C C . ASP B 2 37 ? 1.905 6.908 44.125 1.00 40.17 523 ASP C C 1
ATOM 731 O O . ASP B 2 37 ? 0.927 6.596 43.423 1.00 38.54 523 ASP C O 1
ATOM 736 N N . VAL B 2 38 ? 2.953 7.574 43.634 1.00 38.42 524 VAL C N 1
ATOM 737 C CA . VAL B 2 38 ? 2.990 7.976 42.228 1.00 36.50 524 VAL C CA 1
ATOM 738 C C . VAL B 2 38 ? 2.841 6.762 41.317 1.00 45.21 524 VAL C C 1
ATOM 739 O O . VAL B 2 38 ? 1.989 6.739 40.422 1.00 42.29 524 VAL C O 1
ATOM 743 N N . CYS B 2 39 ? 3.664 5.734 41.536 1.00 44.59 525 CYS C N 1
ATOM 744 C CA . CYS B 2 39 ? 3.630 4.546 40.690 1.00 42.81 525 CYS C CA 1
ATOM 745 C C . CYS B 2 39 ? 2.271 3.871 40.713 1.00 41.30 525 CYS C C 1
ATOM 746 O O . CYS B 2 39 ? 1.832 3.327 39.692 1.00 35.76 525 CYS C O 1
ATOM 749 N N . SER B 2 40 ? 1.597 3.900 41.859 1.00 35.51 526 SER C N 1
ATOM 750 C CA . SER B 2 40 ? 0.255 3.341 41.957 1.00 41.39 526 SER C CA 1
ATOM 751 C C . SER B 2 40 ? -0.729 4.121 41.090 1.00 41.71 526 SER C C 1
ATOM 752 O O . SER B 2 40 ? -1.553 3.528 40.379 1.00 38.85 526 SER C O 1
ATOM 755 N N . VAL B 2 41 ? -0.658 5.453 41.140 1.00 40.76 527 VAL C N 1
ATOM 756 C CA . VAL B 2 41 ? -1.548 6.267 40.319 1.00 33.79 527 VAL C CA 1
ATOM 757 C C . VAL B 2 41 ? -1.257 6.060 38.835 1.00 31.59 527 VAL C C 1
ATOM 758 O O . VAL B 2 41 ? -2.181 5.940 38.019 1.00 36.49 527 VAL C O 1
ATOM 762 N N . LEU B 2 42 ? 0.026 6.045 38.456 1.00 31.05 528 LEU C N 1
ATOM 763 C CA . LEU B 2 42 ? 0.388 5.877 37.047 1.00 29.84 528 LEU C CA 1
ATOM 764 C C . LEU B 2 42 ? -0.010 4.505 36.532 1.00 34.32 528 LEU C C 1
ATOM 765 O O . LEU B 2 42 ? -0.450 4.370 35.388 1.00 33.78 528 LEU C O 1
ATOM 770 N N . THR B 2 43 ? 0.185 3.472 37.357 1.00 37.38 529 THR C N 1
ATOM 771 C CA . THR B 2 43 ? -0.213 2.122 36.987 1.00 29.90 529 THR C CA 1
ATOM 772 C C . THR B 2 43 ? -1.714 2.046 36.775 1.00 35.48 529 THR C C 1
ATOM 773 O O . THR B 2 43 ? -2.187 1.493 35.772 1.00 28.70 529 THR C O 1
ATOM 777 N N . ASN B 2 44 ? -2.483 2.608 37.709 1.00 30.33 530 ASN C N 1
ATOM 778 C CA . ASN B 2 44 ? -3.931 2.617 37.556 1.00 30.53 530 ASN C CA 1
ATOM 779 C C . ASN B 2 44 ? -4.344 3.357 36.282 1.00 37.62 530 ASN C C 1
ATOM 780 O O . ASN B 2 44 ? -5.227 2.898 35.542 1.00 36.23 530 ASN C O 1
ATOM 785 N N . ARG B 2 45 ? -3.693 4.485 35.988 1.00 32.09 531 ARG C N 1
ATOM 786 C CA . ARG B 2 45 ? -4.056 5.228 34.780 1.00 27.91 531 ARG C CA 1
ATOM 787 C C . ARG B 2 45 ? -3.706 4.441 33.516 1.00 28.59 531 ARG C C 1
ATOM 788 O O . ARG B 2 45 ? -4.473 4.439 32.551 1.00 27.38 531 ARG C O 1
ATOM 796 N N . LEU B 2 46 ? -2.570 3.742 33.508 1.00 28.91 532 LEU C N 1
ATOM 797 C CA . LEU B 2 46 ? -2.223 2.919 32.350 1.00 32.62 532 LEU C CA 1
ATOM 798 C C . LEU B 2 46 ? -3.185 1.747 32.186 1.00 31.79 532 LEU C C 1
ATOM 799 O O . LEU B 2 46 ? -3.528 1.371 31.059 1.00 33.07 532 LEU C O 1
ATOM 804 N N . GLU B 2 47 ? -3.633 1.154 33.293 1.00 32.08 533 GLU C N 1
ATOM 805 C CA . GLU B 2 47 ? -4.611 0.071 33.210 1.00 33.41 533 GLU C CA 1
ATOM 806 C C . GLU B 2 47 ? -5.929 0.581 32.655 1.00 35.40 533 GLU C C 1
ATOM 807 O O . GLU B 2 47 ? -6.534 -0.050 31.774 1.00 33.10 533 GLU C O 1
ATOM 813 N N . GLU B 2 48 ? -6.391 1.730 33.164 1.00 27.39 534 GLU C N 1
ATOM 814 C CA . GLU B 2 48 ? -7.615 2.329 32.645 1.00 26.85 534 GLU C CA 1
ATOM 815 C C . GLU B 2 48 ? -7.480 2.639 31.167 1.00 25.85 534 GLU C C 1
ATOM 816 O O . GLU B 2 48 ? -8.420 2.436 30.393 1.00 26.90 534 GLU C O 1
ATOM 822 N N . GLU B 2 49 ? -6.330 3.181 30.768 1.00 32.02 535 GLU C N 1
ATOM 823 C CA . GLU B 2 49 ? -6.162 3.621 29.393 1.00 35.46 535 GLU C CA 1
ATOM 824 C C . GLU B 2 49 ? -6.085 2.436 28.448 1.00 34.52 535 GLU C C 1
ATOM 825 O O . GLU B 2 49 ? -6.651 2.478 27.354 1.00 35.88 535 GLU C O 1
ATOM 831 N N . ALA B 2 50 ? -5.401 1.368 28.861 1.00 35.44 536 ALA C N 1
ATOM 832 C CA . ALA B 2 50 ? -5.379 0.147 28.067 1.00 31.69 536 ALA C CA 1
ATOM 833 C C . ALA B 2 50 ? -6.769 -0.463 27.965 1.00 33.82 536 ALA C C 1
ATOM 834 O O . ALA B 2 50 ? -7.148 -0.999 26.911 1.00 36.81 536 ALA C O 1
ATOM 836 N N . GLY B 2 51 ? -7.536 -0.422 29.056 1.00 29.85 537 GLY C N 1
ATOM 837 C CA . GLY B 2 51 ? -8.902 -0.897 28.986 1.00 28.98 537 GLY C CA 1
ATOM 838 C C . GLY B 2 51 ? -9.728 -0.077 28.017 1.00 31.76 537 GLY C C 1
ATOM 839 O O . GLY B 2 51 ? -10.501 -0.623 27.230 1.00 27.45 537 GLY C O 1
ATOM 840 N N . PHE B 2 52 ? -9.521 1.241 28.009 1.00 32.84 538 PHE C N 1
ATOM 841 C CA . PHE B 2 52 ? -10.245 2.096 27.083 1.00 29.91 538 PHE C CA 1
ATOM 842 C C . PHE B 2 52 ? -9.884 1.770 25.639 1.00 25.63 538 PHE C C 1
ATOM 843 O O . PHE B 2 52 ? -10.769 1.600 24.790 1.00 26.00 538 PHE C O 1
ATOM 851 N N . LEU B 2 53 ? -8.583 1.687 25.347 1.00 25.70 539 LEU C N 1
ATOM 852 C CA . LEU B 2 53 ? -8.135 1.324 24.006 1.00 33.40 539 LEU C CA 1
ATOM 853 C C . LEU B 2 53 ? -8.705 -0.020 23.578 1.00 32.53 539 LEU C C 1
ATOM 854 O O . LEU B 2 53 ? -9.150 -0.178 22.436 1.00 27.46 539 LEU C O 1
ATOM 859 N N . ASN B 2 54 ? -8.724 -0.996 24.484 1.00 35.34 540 ASN C N 1
ATOM 860 C CA . ASN B 2 54 ? -9.358 -2.267 24.155 1.00 35.69 540 ASN C CA 1
ATOM 861 C C . ASN B 2 54 ? -10.838 -2.079 23.852 1.00 33.87 540 ASN C C 1
ATOM 862 O O . ASN B 2 54 ? -11.374 -2.701 22.925 1.00 32.46 540 ASN C O 1
ATOM 867 N N . SER B 2 55 ? -11.506 -1.203 24.608 1.00 32.74 541 SER C N 1
ATOM 868 C CA . SER B 2 55 ? -12.919 -0.953 24.379 1.00 35.82 541 SER C CA 1
ATOM 869 C C . SER B 2 55 ? -13.152 -0.378 22.995 1.00 35.60 541 SER C C 1
ATOM 870 O O . SER B 2 55 ? -14.228 -0.574 22.422 1.00 45.28 541 SER C O 1
ATOM 873 N N . LEU B 2 56 ? -12.154 0.307 22.428 1.00 37.02 542 LEU C N 1
ATOM 874 C CA . LEU B 2 56 ? -12.319 0.809 21.063 1.00 36.50 542 LEU C CA 1
ATOM 875 C C . LEU B 2 56 ? -12.324 -0.303 20.021 1.00 39.01 542 LEU C C 1
ATOM 876 O O . LEU B 2 56 ? -12.684 -0.046 18.867 1.00 37.94 542 LEU C O 1
ATOM 881 N N . LEU B 2 57 ? -11.904 -1.513 20.386 1.00 32.26 543 LEU C N 1
ATOM 882 C CA . LEU B 2 57 ? -11.840 -2.639 19.459 1.00 35.75 543 LEU C CA 1
ATOM 883 C C . LEU B 2 57 ? -13.152 -3.403 19.580 1.00 50.76 543 LEU C C 1
ATOM 884 O O . LEU B 2 57 ? -13.299 -4.299 20.413 1.00 65.51 543 LEU C O 1
ATOM 889 N N . LYS B 2 58 ? -14.117 -3.056 18.745 1.00 54.68 544 LYS C N 1
ATOM 890 C CA . LYS B 2 58 ? -15.422 -3.699 18.810 1.00 63.04 544 LYS C CA 1
ATOM 891 C C . LYS B 2 58 ? -16.145 -3.585 17.472 1.00 63.90 544 LYS C C 1
ATOM 892 O O . LYS B 2 58 ? -15.652 -4.061 16.445 1.00 64.24 544 LYS C O 1
ATOM 898 N N . SER C 2 8 ? 34.913 3.552 78.959 1.00 96.38 494 SER D N 1
ATOM 899 C CA . SER C 2 8 ? 34.831 2.104 78.795 1.00 98.19 494 SER D CA 1
ATOM 900 C C . SER C 2 8 ? 34.616 1.723 77.327 1.00 92.71 494 SER D C 1
ATOM 901 O O . SER C 2 8 ? 35.182 2.348 76.425 1.00 87.20 494 SER D O 1
ATOM 904 N N . ALA C 2 9 ? 33.798 0.703 77.086 1.00 94.38 495 ALA D N 1
ATOM 905 C CA . ALA C 2 9 ? 33.630 0.132 75.751 1.00 93.39 495 ALA D CA 1
ATOM 906 C C . ALA C 2 9 ? 32.232 0.440 75.221 1.00 94.62 495 ALA D C 1
ATOM 907 O O . ALA C 2 9 ? 31.364 -0.434 75.125 1.00 93.55 495 ALA D O 1
ATOM 909 N N . VAL C 2 10 ? 32.024 1.709 74.866 1.00 92.06 496 VAL D N 1
ATOM 910 C CA . VAL C 2 10 ? 30.807 2.138 74.183 1.00 86.95 496 VAL D CA 1
ATOM 911 C C . VAL C 2 10 ? 31.010 2.208 72.673 1.00 88.10 496 VAL D C 1
ATOM 912 O O . VAL C 2 10 ? 30.021 2.206 71.921 1.00 87.45 496 VAL D O 1
ATOM 916 N N . ILE C 2 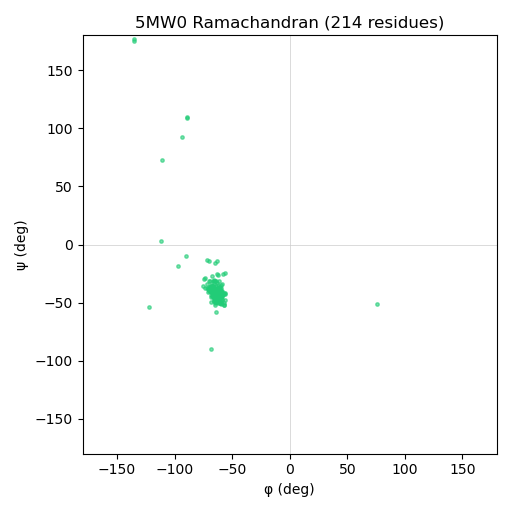11 ? 32.258 2.259 72.208 1.00 85.43 497 ILE D N 1
ATOM 917 C CA . ILE C 2 11 ? 32.531 2.358 70.782 1.00 79.82 497 ILE D CA 1
ATOM 918 C C . ILE C 2 11 ? 32.060 1.111 70.051 1.00 84.24 497 ILE D C 1
ATOM 919 O O . ILE C 2 11 ? 31.655 1.185 68.884 1.00 80.23 497 ILE D O 1
ATOM 924 N N . GLY C 2 12 ? 32.102 -0.046 70.708 1.00 84.60 498 GLY D N 1
ATOM 925 C CA . GLY C 2 12 ? 31.794 -1.289 70.031 1.00 86.66 498 GLY D CA 1
ATOM 926 C C . GLY C 2 12 ? 30.365 -1.372 69.541 1.00 87.13 498 GLY D C 1
ATOM 927 O O . GLY C 2 12 ? 30.136 -1.556 68.342 1.00 86.24 498 GLY D O 1
ATOM 928 N N . GLN C 2 13 ? 29.393 -1.241 70.449 1.00 88.83 499 GLN D N 1
ATOM 929 C CA . GLN C 2 13 ? 27.997 -1.354 70.038 1.00 89.67 499 GLN D CA 1
ATOM 930 C C . GLN C 2 13 ? 27.591 -0.221 69.100 1.00 86.33 499 GLN D C 1
ATOM 931 O O . GLN C 2 13 ? 26.768 -0.429 68.199 1.00 87.71 499 GLN D O 1
ATOM 937 N N . LEU C 2 14 ? 28.160 0.975 69.286 1.00 83.79 500 LEU D N 1
ATOM 938 C CA . LEU C 2 14 ? 27.808 2.105 68.430 1.00 81.51 500 LEU D CA 1
ATOM 939 C C . LEU C 2 14 ? 28.226 1.856 66.983 1.00 79.68 500 LEU D C 1
ATOM 940 O O . LEU C 2 14 ? 27.531 2.265 66.044 1.00 78.83 500 LEU D O 1
ATOM 945 N N . ARG C 2 15 ? 29.361 1.182 66.787 1.00 80.44 501 ARG D N 1
ATOM 946 C CA . ARG C 2 15 ? 29.767 0.781 65.446 1.00 80.92 501 ARG D CA 1
ATOM 947 C C . ARG C 2 15 ? 28.744 -0.165 64.832 1.00 83.95 501 ARG D C 1
ATOM 948 O O . ARG C 2 15 ? 28.423 -0.063 63.641 1.00 80.41 501 ARG D O 1
ATOM 956 N N . LEU C 2 16 ? 28.213 -1.086 65.640 1.00 83.85 502 LEU D N 1
ATOM 957 C CA . LEU C 2 16 ? 27.200 -2.017 65.156 1.00 87.31 502 LEU D CA 1
ATOM 958 C C . LEU C 2 16 ? 25.945 -1.271 64.724 1.00 87.44 502 LEU D C 1
ATOM 959 O O . LEU C 2 16 ? 25.412 -1.505 63.630 1.00 85.32 502 LEU D O 1
ATOM 964 N N . GLU C 2 17 ? 25.456 -0.364 65.575 1.00 84.62 503 GLU D N 1
ATOM 965 C CA . GLU C 2 17 ? 24.259 0.394 65.228 1.00 86.76 503 GLU D CA 1
ATOM 966 C C . GLU C 2 17 ? 24.481 1.237 63.976 1.00 84.59 503 GLU D C 1
ATOM 967 O O . GLU C 2 17 ? 23.584 1.356 63.133 1.00 81.77 503 GLU D O 1
ATOM 973 N N . LEU C 2 18 ? 25.682 1.801 63.820 1.00 79.55 504 LEU D N 1
ATOM 974 C CA . LEU C 2 18 ? 25.976 2.586 62.625 1.00 77.68 504 LEU D CA 1
ATOM 975 C C . LEU C 2 18 ? 26.062 1.713 61.377 1.00 78.38 504 LEU D C 1
ATOM 976 O O . LEU C 2 18 ? 25.728 2.173 60.279 1.00 77.88 504 LEU D O 1
ATOM 981 N N . GLN C 2 19 ? 26.507 0.461 61.514 1.00 80.88 505 GLN D N 1
ATOM 982 C CA . GLN C 2 19 ? 26.543 -0.424 60.354 1.00 83.37 505 GLN D CA 1
ATOM 983 C C . GLN C 2 19 ? 25.138 -0.874 59.965 1.00 83.74 505 GLN D C 1
ATOM 984 O O . GLN C 2 19 ? 24.824 -0.997 58.772 1.00 83.24 505 GLN D O 1
ATOM 990 N N . GLN C 2 20 ? 24.278 -1.122 60.958 1.00 84.18 506 GLN D N 1
ATOM 991 C CA . GLN C 2 20 ? 22.873 -1.384 60.662 1.00 85.74 506 GLN D CA 1
ATOM 992 C C . GLN C 2 20 ? 22.227 -0.188 59.975 1.00 85.08 506 GLN D C 1
ATOM 993 O O . GLN C 2 20 ? 21.430 -0.352 59.045 1.00 84.93 506 GLN D O 1
ATOM 999 N N . ALA C 2 21 ? 22.550 1.025 60.436 1.00 82.11 507 ALA D N 1
ATOM 1000 C CA . ALA C 2 21 ? 22.043 2.227 59.784 1.00 80.98 507 ALA D CA 1
ATOM 1001 C C . ALA C 2 21 ? 22.550 2.329 58.352 1.00 82.06 507 ALA D C 1
ATOM 1002 O O . ALA C 2 21 ? 21.813 2.755 57.454 1.00 81.53 507 ALA D O 1
ATOM 1004 N N . ARG C 2 22 ? 23.806 1.941 58.119 1.00 79.74 508 ARG D N 1
ATOM 1005 C CA . ARG C 2 22 ? 24.327 1.915 56.756 1.00 79.76 508 ARG D CA 1
ATOM 1006 C C . ARG C 2 22 ? 23.527 0.963 55.882 1.00 81.83 508 ARG D C 1
ATOM 1007 O O . ARG C 2 22 ? 23.155 1.310 54.753 1.00 84.41 508 ARG D O 1
ATOM 1015 N N . THR C 2 23 ? 23.240 -0.240 56.388 1.00 83.51 509 THR D N 1
ATOM 1016 C CA . THR C 2 23 ? 22.393 -1.161 55.636 1.00 86.27 509 THR D CA 1
ATOM 1017 C C . THR C 2 23 ? 20.997 -0.583 55.413 1.00 86.43 509 THR D C 1
ATOM 1018 O O . THR C 2 23 ? 20.371 -0.852 54.381 1.00 87.40 509 THR D O 1
ATOM 1022 N N . GLU C 2 24 ? 20.503 0.228 56.355 1.00 85.06 510 GLU D N 1
ATOM 1023 C CA . GLU C 2 24 ? 19.192 0.851 56.188 1.00 85.86 510 GLU D CA 1
ATOM 1024 C C . GLU C 2 24 ? 19.204 1.923 55.100 1.00 84.76 510 GLU D C 1
ATOM 1025 O O . GLU C 2 24 ? 18.221 2.074 54.364 1.00 85.96 510 GLU D O 1
ATOM 1031 N N . VAL C 2 25 ? 20.289 2.696 54.998 1.00 83.03 511 VAL D N 1
ATOM 1032 C CA . VAL C 2 25 ? 20.416 3.652 53.901 1.00 82.84 511 VAL D CA 1
ATOM 1033 C C . VAL C 2 25 ? 20.551 2.919 52.572 1.00 84.70 511 VAL D C 1
ATOM 1034 O O . VAL C 2 25 ? 20.001 3.348 51.551 1.00 85.36 511 VAL D O 1
ATOM 1038 N N . GLU C 2 26 ? 21.291 1.809 52.564 1.00 84.63 512 GLU D N 1
ATOM 1039 C CA . GLU C 2 26 ? 21.428 1.020 51.345 1.00 86.49 512 GLU D CA 1
ATOM 1040 C C . GLU C 2 26 ? 20.077 0.495 50.879 1.00 88.47 512 GLU D C 1
ATOM 1041 O O . GLU C 2 26 ? 19.742 0.583 49.691 1.00 92.40 512 GLU D O 1
ATOM 1047 N N . THR C 2 27 ? 19.276 -0.032 51.806 1.00 88.85 513 THR D N 1
ATOM 1048 C CA . THR C 2 27 ? 17.968 -0.563 51.438 1.00 93.22 513 THR D CA 1
ATOM 1049 C C . THR C 2 27 ? 17.015 0.546 51.000 1.00 92.07 513 THR D C 1
ATOM 1050 O O . THR C 2 27 ? 16.372 0.443 49.947 1.00 94.51 513 THR D O 1
ATOM 1054 N N . ALA C 2 28 ? 16.907 1.612 51.798 1.00 89.33 514 ALA D N 1
ATOM 1055 C CA . ALA C 2 28 ? 15.979 2.692 51.473 1.00 89.78 514 ALA D CA 1
ATOM 1056 C C . ALA C 2 28 ? 16.334 3.347 50.144 1.00 90.25 514 ALA D C 1
ATOM 1057 O O . ALA C 2 28 ? 15.463 3.569 49.295 1.00 92.01 514 ALA D O 1
ATOM 1059 N N . ASP C 2 29 ? 17.616 3.654 49.942 1.00 89.03 515 ASP D N 1
ATOM 1060 C CA . ASP C 2 29 ? 18.039 4.282 48.695 1.00 90.47 515 ASP D CA 1
ATOM 1061 C C . ASP C 2 29 ? 17.895 3.327 47.516 1.00 92.65 515 ASP D C 1
ATOM 1062 O O . ASP C 2 29 ? 17.537 3.749 46.409 1.00 93.97 515 ASP D O 1
ATOM 1067 N N . LYS C 2 30 ? 18.153 2.036 47.737 1.00 92.33 516 LYS D N 1
ATOM 1068 C CA . LYS C 2 30 ? 18.034 1.056 46.662 1.00 95.39 516 LYS D CA 1
ATOM 1069 C C . LYS C 2 30 ? 16.590 0.927 46.189 1.00 96.70 516 LYS D C 1
ATOM 1070 O O . LYS C 2 30 ? 16.307 1.030 44.988 1.00 98.81 516 LYS D O 1
ATOM 1076 N N . TRP C 2 31 ? 15.660 0.704 47.122 1.00 96.32 517 TRP D N 1
ATOM 1077 C CA . TRP C 2 31 ? 14.255 0.587 46.747 1.00 99.57 517 TRP D CA 1
ATOM 1078 C C . TRP C 2 31 ? 13.696 1.914 46.248 1.00 101.51 517 TRP D C 1
ATOM 1079 O O . TRP C 2 31 ? 12.752 1.927 45.449 1.00 101.92 517 TRP D O 1
ATOM 1090 N N . ARG C 2 32 ? 14.265 3.033 46.700 1.00 62.90 518 ARG D N 1
ATOM 1091 C CA . ARG C 2 32 ? 13.843 4.337 46.196 1.00 58.78 518 ARG D CA 1
ATOM 1092 C C . ARG C 2 32 ? 14.241 4.518 44.735 1.00 56.09 518 ARG D C 1
ATOM 1093 O O . ARG C 2 32 ? 13.440 4.988 43.917 1.00 52.46 518 ARG D O 1
ATOM 1101 N N . LEU C 2 33 ? 15.480 4.156 44.388 1.00 54.96 519 LEU D N 1
ATOM 1102 C CA . LEU C 2 33 ? 15.906 4.251 42.993 1.00 54.82 519 LEU D CA 1
ATOM 1103 C C . LEU C 2 33 ? 15.146 3.271 42.111 1.00 57.42 519 LEU D C 1
ATOM 1104 O O . LEU C 2 33 ? 14.800 3.599 40.969 1.00 59.63 519 LEU D O 1
ATOM 1109 N N . GLU C 2 34 ? 14.906 2.053 42.602 1.00 54.10 520 GLU D N 1
ATOM 1110 C CA . GLU C 2 34 ? 14.076 1.121 41.844 1.00 56.22 520 GLU D CA 1
ATOM 1111 C C . GLU C 2 34 ? 12.685 1.695 41.604 1.00 53.29 520 GLU D C 1
ATOM 1112 O O . GLU C 2 34 ? 12.130 1.574 40.502 1.00 47.61 520 GLU D O 1
ATOM 1118 N N . CYS C 2 35 ? 12.099 2.321 42.625 1.00 48.77 521 CYS D N 1
ATOM 1119 C CA . CYS C 2 35 ? 10.796 2.940 42.427 1.00 52.95 521 CYS D CA 1
ATOM 1120 C C . CYS C 2 35 ? 10.871 4.064 41.401 1.00 47.98 521 CYS D C 1
ATOM 1121 O O . CYS C 2 35 ? 9.952 4.238 40.595 1.00 45.65 521 CYS D O 1
ATOM 1124 N N . ILE C 2 36 ? 11.960 4.835 41.412 1.00 48.66 522 ILE D N 1
ATOM 1125 C CA . ILE C 2 36 ? 12.090 5.923 40.448 1.00 48.91 522 ILE D CA 1
ATOM 1126 C C . ILE C 2 36 ? 12.200 5.368 39.034 1.00 51.10 522 ILE D C 1
ATOM 1127 O O . ILE C 2 36 ? 11.601 5.906 38.096 1.00 47.06 522 ILE D O 1
ATOM 1132 N N . ASP C 2 37 ? 12.953 4.281 38.856 1.00 50.42 523 ASP D N 1
ATOM 1133 C CA . ASP C 2 37 ? 13.022 3.647 37.545 1.00 59.90 523 ASP D CA 1
ATOM 1134 C C . ASP C 2 37 ? 11.642 3.185 37.087 1.00 57.37 523 ASP D C 1
ATOM 1135 O O . ASP C 2 37 ? 11.254 3.407 35.929 1.00 55.38 523 ASP D O 1
ATOM 1140 N N . VAL C 2 38 ? 10.874 2.564 37.989 1.00 52.52 524 VAL D N 1
ATOM 1141 C CA . VAL C 2 38 ? 9.510 2.170 37.638 1.00 45.11 524 VAL D CA 1
ATOM 1142 C C . VAL C 2 38 ? 8.705 3.386 37.190 1.00 48.80 524 VAL D C 1
ATOM 1143 O O . VAL C 2 38 ? 8.092 3.394 36.116 1.00 47.58 524 VAL D O 1
ATOM 1147 N N . CYS C 2 39 ? 8.706 4.439 38.008 1.00 48.67 525 CYS D N 1
ATOM 1148 C CA . CYS C 2 39 ? 7.936 5.634 37.688 1.00 48.47 525 CYS D CA 1
ATOM 1149 C C . CYS C 2 39 ? 8.364 6.233 36.356 1.00 48.76 525 CYS D C 1
ATOM 1150 O O . CYS C 2 39 ? 7.531 6.766 35.615 1.00 51.39 525 CYS D O 1
ATOM 1153 N N . SER C 2 40 ? 9.650 6.129 36.023 1.00 48.16 526 SER D N 1
ATOM 1154 C CA . SER C 2 40 ? 10.134 6.627 34.741 1.00 51.06 526 SER D CA 1
ATOM 1155 C C . SER C 2 40 ? 9.556 5.824 33.583 1.00 49.16 526 SER D C 1
ATOM 1156 O O . SER C 2 4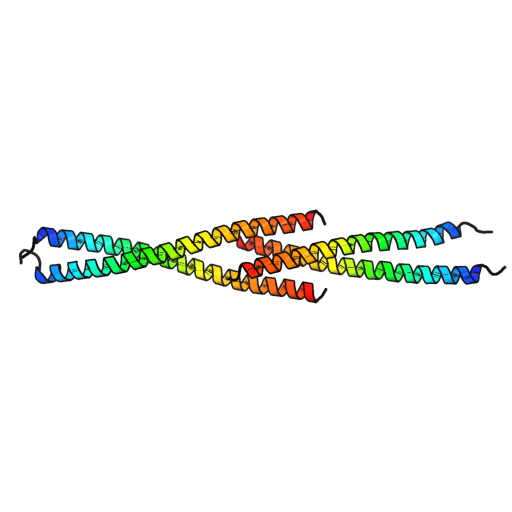0 ? 9.112 6.399 32.581 1.00 44.35 526 SER D O 1
ATOM 1159 N N . VAL C 2 41 ? 9.554 4.494 33.704 1.00 50.36 527 VAL D N 1
ATOM 1160 C CA . VAL C 2 41 ? 8.997 3.653 32.646 1.00 49.08 527 VAL D CA 1
ATOM 1161 C C . VAL C 2 41 ? 7.498 3.891 32.493 1.00 50.58 527 VAL D C 1
ATOM 1162 O O . VAL C 2 41 ? 6.981 4.011 31.371 1.00 50.84 527 VAL D O 1
ATOM 1166 N N . LEU C 2 42 ? 6.775 3.966 33.612 1.00 39.47 528 LEU D N 1
ATOM 1167 C CA . LEU C 2 42 ? 5.333 4.180 33.550 1.00 38.08 528 LEU D CA 1
ATOM 1168 C C . LEU C 2 42 ? 5.000 5.550 32.972 1.00 37.50 528 LEU D C 1
ATOM 1169 O O . LEU C 2 42 ? 4.058 5.684 32.181 1.00 36.47 528 LEU D O 1
ATOM 1174 N N . THR C 2 43 ? 5.756 6.581 33.366 1.00 38.49 529 THR D N 1
ATOM 1175 C CA . THR C 2 43 ? 5.531 7.925 32.841 1.00 38.58 529 THR D CA 1
ATOM 1176 C C . THR C 2 43 ? 5.805 7.981 31.344 1.00 41.85 529 THR D C 1
ATOM 1177 O O . THR C 2 43 ? 5.005 8.527 30.577 1.00 40.93 529 THR D O 1
ATOM 1181 N N . ASN C 2 44 ? 6.935 7.418 30.907 1.00 43.28 530 ASN D N 1
ATOM 1182 C CA . ASN C 2 44 ? 7.227 7.401 29.477 1.00 45.95 530 ASN D CA 1
ATOM 1183 C C . ASN C 2 44 ? 6.148 6.658 28.703 1.00 46.95 530 ASN D C 1
ATOM 1184 O O . ASN C 2 44 ? 5.745 7.086 27.611 1.00 46.49 530 ASN D O 1
ATOM 1189 N N . ARG C 2 45 ? 5.660 5.543 29.249 1.00 42.16 531 ARG D N 1
ATOM 1190 C CA . ARG C 2 45 ? 4.612 4.808 28.553 1.00 37.03 531 ARG D CA 1
ATOM 1191 C C . ARG C 2 45 ? 3.316 5.614 28.488 1.00 38.68 531 ARG D C 1
ATOM 1192 O O . ARG C 2 45 ? 2.616 5.589 27.468 1.00 41.98 531 ARG D O 1
ATOM 1200 N N . LEU C 2 46 ? 2.983 6.339 29.559 1.00 38.30 532 LEU D N 1
ATOM 1201 C CA . LEU C 2 46 ? 1.780 7.166 29.545 1.00 41.28 532 LEU D CA 1
ATOM 1202 C C . LEU C 2 46 ? 1.901 8.306 28.550 1.00 41.78 532 LEU D C 1
ATOM 1203 O O . LEU C 2 46 ? 0.913 8.688 27.914 1.00 39.12 532 LEU D O 1
ATOM 1208 N N . GLU C 2 47 ? 3.097 8.884 28.435 1.00 47.03 533 GLU D N 1
ATOM 1209 C CA . GLU C 2 47 ? 3.326 9.936 27.454 1.00 48.83 533 GLU D CA 1
ATOM 1210 C C . GLU C 2 47 ? 3.212 9.394 26.039 1.00 47.62 533 GLU D C 1
ATOM 1211 O O . GLU C 2 47 ? 2.585 10.022 25.178 1.00 41.40 533 GLU D O 1
ATOM 1217 N N . GLU C 2 48 ? 3.820 8.233 25.776 1.00 36.47 534 GLU D N 1
ATOM 1218 C CA . GLU C 2 48 ? 3.691 7.630 24.454 1.00 48.81 534 GLU D CA 1
ATOM 1219 C C . GLU C 2 48 ? 2.236 7.341 24.128 1.00 44.84 534 GLU D C 1
ATOM 1220 O O . GLU C 2 48 ? 1.762 7.661 23.031 1.00 43.08 534 GLU D O 1
ATOM 1226 N N . GLU C 2 49 ? 1.498 6.780 25.087 1.00 43.42 535 GLU D N 1
ATOM 1227 C CA . GLU C 2 49 ? 0.120 6.392 24.817 1.00 42.26 535 GLU D CA 1
ATOM 1228 C C . GLU C 2 49 ? -0.761 7.619 24.628 1.00 43.46 535 GLU D C 1
ATOM 1229 O O . GLU C 2 49 ? -1.633 7.630 23.757 1.00 40.94 535 GLU D O 1
ATOM 1235 N N . ALA C 2 50 ? -0.538 8.667 25.423 1.00 31.77 536 ALA D N 1
ATOM 1236 C CA . ALA C 2 50 ? -1.279 9.904 25.220 1.00 32.04 536 ALA D CA 1
ATOM 1237 C C . ALA C 2 50 ? -0.970 10.497 23.855 1.00 31.74 536 ALA D C 1
ATOM 1238 O O . ALA C 2 50 ? -1.866 11.004 23.174 1.00 40.42 536 ALA D O 1
ATOM 1240 N N . GLY C 2 51 ? 0.293 10.435 23.434 1.00 38.04 537 GLY D N 1
ATOM 1241 C CA . GLY C 2 51 ? 0.628 10.892 22.100 1.00 34.93 537 GLY D CA 1
ATOM 1242 C C . GLY C 2 51 ? -0.080 10.087 21.031 1.00 33.40 537 GLY D C 1
ATOM 1243 O O . GLY C 2 51 ? -0.546 10.638 20.029 1.00 33.81 537 GLY D O 1
ATOM 1244 N N . PHE C 2 52 ? -0.198 8.775 21.240 1.00 33.13 538 PHE D N 1
ATOM 1245 C CA . PHE C 2 52 ? -0.907 7.938 20.277 1.00 33.00 538 PHE D CA 1
ATOM 1246 C C . PHE C 2 52 ? -2.378 8.323 20.203 1.00 31.41 538 PHE D C 1
ATOM 1247 O O . PHE C 2 52 ? -2.931 8.535 19.111 1.00 31.35 538 PHE D O 1
ATOM 1255 N N . LEU C 2 53 ? -3.025 8.433 21.369 1.00 30.40 539 LEU D N 1
ATOM 1256 C CA . LEU C 2 53 ? -4.428 8.829 21.409 1.00 34.63 539 LEU D CA 1
ATOM 1257 C C . LEU C 2 53 ? -4.632 10.164 20.711 1.00 36.14 539 LEU D C 1
ATOM 1258 O O . LEU C 2 53 ? -5.574 10.324 19.925 1.00 35.72 539 LEU D O 1
ATOM 1263 N N . ASN C 2 54 ? -3.726 11.117 20.944 1.00 33.73 540 ASN D N 1
ATOM 1264 C CA . ASN C 2 54 ? -3.800 12.385 20.227 1.00 39.82 540 ASN D CA 1
ATOM 1265 C C . ASN C 2 54 ? -3.677 12.174 18.725 1.00 38.85 540 ASN D C 1
ATOM 1266 O O . ASN C 2 54 ? -4.335 12.866 17.939 1.00 30.44 540 ASN D O 1
ATOM 1271 N N . SER C 2 55 ? -2.821 11.240 18.307 1.00 31.56 541 SER D N 1
ATOM 1272 C CA . SER C 2 55 ? -2.671 10.979 16.882 1.00 37.36 541 SER D CA 1
ATOM 1273 C C . SER C 2 55 ? -3.963 10.456 16.273 1.00 38.55 541 SER D C 1
ATOM 1274 O O . SER C 2 55 ? -4.168 10.583 15.060 1.00 36.24 541 SER D O 1
ATOM 1277 N N . LEU C 2 56 ? -4.826 9.834 17.081 1.00 38.91 542 LEU D N 1
ATOM 1278 C CA . LEU C 2 56 ? -6.098 9.344 16.545 1.00 35.86 542 LEU D CA 1
ATOM 1279 C C . LEU C 2 56 ? -7.094 10.448 16.219 1.00 36.24 542 LEU D C 1
ATOM 1280 O O . LEU C 2 56 ? -8.098 10.164 15.559 1.00 32.94 542 LEU D O 1
ATOM 1285 N N . LEU C 2 57 ? -6.862 11.678 16.674 1.00 34.61 543 LEU D N 1
ATOM 1286 C CA . LEU C 2 57 ? -7.802 12.773 16.461 1.00 36.38 543 LEU D CA 1
ATOM 1287 C C . LEU C 2 57 ? -7.550 13.546 15.173 1.00 38.38 543 LEU D C 1
ATOM 1288 O O . LEU C 2 57 ? -8.396 14.358 14.785 1.00 42.98 543 LEU D O 1
ATOM 1293 N N . LYS C 2 58 ? -6.431 13.307 14.500 1.00 42.55 544 LYS D N 1
ATOM 1294 C CA . LYS C 2 58 ? -6.093 14.039 13.287 1.00 52.55 544 LYS D CA 1
ATOM 1295 C C . LYS C 2 58 ? -7.038 13.668 12.150 1.00 56.48 544 LYS D C 1
ATOM 1296 O O . LYS C 2 58 ? -7.852 14.487 11.721 1.00 58.10 544 LYS D O 1
ATOM 1302 N N . SER D 1 3 ? -50.768 0.886 -26.379 1.00 85.51 1081 SER B N 1
ATOM 1303 C CA . SER D 1 3 ? -50.099 2.090 -26.857 1.00 81.28 1081 SER B CA 1
ATOM 1304 C C . SER D 1 3 ? -49.666 2.966 -25.691 1.00 77.34 1081 SER B C 1
ATOM 1305 O O . SER D 1 3 ? -50.152 2.812 -24.572 1.00 81.27 1081 SER B O 1
ATOM 1308 N N . HIS D 1 4 ? -48.751 3.890 -25.962 1.00 68.01 1082 HIS B N 1
ATOM 1309 C CA . HIS D 1 4 ? -48.249 4.827 -24.969 1.00 60.06 1082 HIS B CA 1
ATOM 1310 C C . HIS D 1 4 ? -48.204 6.210 -25.592 1.00 58.66 1082 HIS B C 1
ATOM 1311 O O . HIS D 1 4 ? -48.468 6.385 -26.787 1.00 56.06 1082 HIS B O 1
ATOM 1318 N N . ASP D 1 5 ? -47.824 7.193 -24.781 1.00 55.61 1083 ASP B N 1
ATOM 1319 C CA . ASP D 1 5 ? -47.541 8.538 -25.266 1.00 50.80 1083 ASP B CA 1
ATOM 1320 C C . ASP D 1 5 ? -46.059 8.572 -25.636 1.00 45.13 1083 ASP B C 1
ATOM 1321 O O . ASP D 1 5 ? -45.186 8.514 -24.758 1.00 38.42 1083 ASP B O 1
ATOM 1326 N N . CYS D 1 6 ? -45.777 8.645 -26.941 1.00 38.11 1084 CYS B N 1
ATOM 1327 C CA . CYS D 1 6 ? -44.404 8.514 -27.428 1.00 36.43 1084 CYS B CA 1
ATOM 1328 C C . CYS D 1 6 ? -43.496 9.596 -26.856 1.00 32.87 1084 CYS B C 1
ATOM 1329 O O . CYS D 1 6 ? -42.402 9.304 -26.354 1.00 34.44 1084 CYS B O 1
ATOM 1332 N N . ALA D 1 7 ? -43.921 10.856 -26.957 1.00 33.56 1085 ALA B N 1
ATOM 1333 C CA . ALA D 1 7 ? -43.157 11.950 -26.368 1.00 36.55 1085 ALA B CA 1
ATOM 1334 C C . ALA D 1 7 ? -42.996 11.759 -24.861 1.00 37.76 1085 ALA B C 1
ATOM 1335 O O . ALA D 1 7 ? -41.931 12.044 -24.298 1.00 33.84 1085 ALA B O 1
ATOM 1337 N N . LYS D 1 8 ? -44.054 11.303 -24.185 1.00 37.03 1086 LYS B N 1
ATOM 1338 C CA . LYS D 1 8 ? -43.980 11.122 -22.741 1.00 40.50 1086 LYS B CA 1
ATOM 1339 C C . LYS D 1 8 ? -42.966 10.041 -22.369 1.00 39.11 1086 LYS B C 1
ATOM 1340 O O . LYS D 1 8 ? -42.211 10.205 -21.403 1.00 38.04 1086 LYS B O 1
ATOM 1346 N N . VAL D 1 9 ? -42.922 8.930 -23.119 1.00 33.98 1087 VAL B N 1
ATOM 1347 C CA . VAL D 1 9 ? -41.955 7.885 -22.770 1.00 30.71 1087 VAL B CA 1
ATOM 1348 C C . VAL D 1 9 ? -40.531 8.285 -23.167 1.00 31.55 1087 VAL B C 1
ATOM 1349 O O . VAL D 1 9 ? -39.568 7.873 -22.513 1.00 31.36 1087 VAL B O 1
ATOM 1353 N N . ASP D 1 10 ? -40.355 9.097 -24.217 1.00 35.65 1088 ASP B N 1
ATOM 1354 C CA . ASP D 1 10 ? -39.026 9.656 -24.484 1.00 30.28 1088 ASP B CA 1
ATOM 1355 C C . ASP D 1 10 ? -38.562 10.552 -23.336 1.00 28.29 1088 ASP B C 1
ATOM 1356 O O . ASP D 1 10 ? -37.419 10.445 -22.858 1.00 28.38 1088 ASP B O 1
ATOM 1361 N N . LEU D 1 11 ? -39.432 11.466 -22.895 1.00 30.63 1089 LEU B N 1
ATOM 1362 C CA . LEU D 1 11 ? -39.054 12.351 -21.794 1.00 28.56 1089 LEU B CA 1
ATOM 1363 C C . LEU D 1 11 ? -38.744 11.549 -20.541 1.00 28.31 1089 LEU B C 1
ATOM 1364 O O . LEU D 1 11 ? -37.770 11.836 -19.837 1.00 36.88 1089 LEU B O 1
ATOM 1369 N N . GLU D 1 12 ? -39.565 10.544 -20.244 1.00 29.55 1090 GLU B N 1
ATOM 1370 C CA . GLU D 1 12 ? -39.318 9.729 -19.058 1.00 31.34 1090 GLU B CA 1
ATOM 1371 C C . GLU D 1 12 ? -38.039 8.924 -19.193 1.00 29.43 1090 GLU B C 1
ATOM 1372 O O . GLU D 1 12 ? -37.317 8.748 -18.210 1.00 30.39 1090 GLU B O 1
ATOM 1378 N N . ASN D 1 13 ? -37.722 8.456 -20.397 1.00 28.03 1091 ASN B N 1
ATOM 1379 C CA . ASN D 1 13 ? -36.463 7.749 -20.604 1.00 26.37 1091 ASN B CA 1
ATOM 1380 C C . ASN D 1 13 ? -35.286 8.651 -20.254 1.00 27.98 1091 ASN B C 1
ATOM 1381 O O . ASN D 1 13 ? -34.406 8.271 -19.469 1.00 31.47 1091 ASN B O 1
ATOM 1386 N N . ALA D 1 14 ? -35.290 9.874 -20.795 1.00 28.11 1092 ALA B N 1
ATOM 1387 C CA . ALA D 1 14 ? -34.207 10.815 -20.531 1.00 29.50 1092 ALA B CA 1
ATOM 1388 C C . ALA D 1 14 ? -34.123 11.173 -19.051 1.00 28.92 1092 ALA B C 1
ATOM 1389 O O . ALA D 1 14 ? -33.023 11.241 -18.480 1.00 29.47 1092 ALA B O 1
ATOM 1391 N N . GLU D 1 15 ? -35.273 11.404 -18.411 1.00 28.13 1093 GLU B N 1
ATOM 1392 C CA . GLU D 1 15 ? -35.265 11.774 -16.995 1.00 28.12 1093 GLU B CA 1
ATOM 1393 C C . GLU D 1 15 ? -34.776 10.624 -16.130 1.00 26.94 1093 GLU B C 1
ATOM 1394 O O . GLU D 1 15 ? -34.045 10.836 -15.156 1.00 27.56 1093 GLU B O 1
ATOM 1400 N N . LEU D 1 16 ? -35.181 9.399 -16.464 1.00 30.01 1094 LEU B N 1
ATOM 1401 C CA . LEU D 1 16 ? -34.714 8.234 -1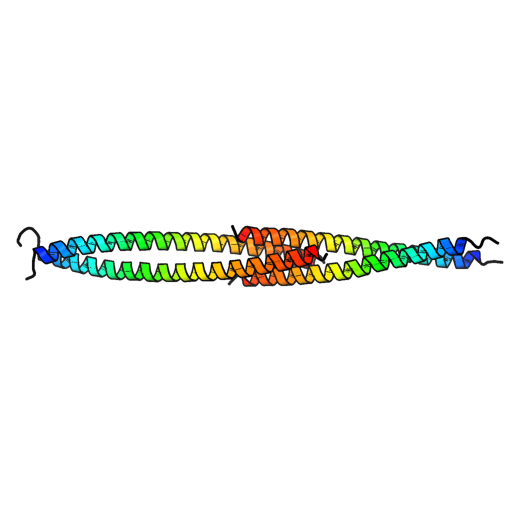5.722 1.00 28.84 1094 LEU B CA 1
ATOM 1402 C C . LEU D 1 16 ? -33.215 8.044 -15.887 1.00 25.75 1094 LEU B C 1
ATOM 1403 O O . LEU D 1 16 ? -32.520 7.706 -14.928 1.00 25.62 1094 LEU B O 1
ATOM 1408 N N . ARG D 1 17 ? -32.695 8.255 -17.097 1.00 26.69 1095 ARG B N 1
ATOM 1409 C CA . ARG D 1 17 ? -31.258 8.131 -17.298 1.00 27.80 1095 ARG B CA 1
ATOM 1410 C C . ARG D 1 17 ? -30.514 9.168 -16.467 1.00 28.39 1095 ARG B C 1
ATOM 1411 O O . ARG D 1 17 ? -29.499 8.853 -15.830 1.00 31.13 1095 ARG B O 1
ATOM 1419 N N . ARG D 1 18 ? -31.027 10.401 -16.437 1.00 28.95 1096 ARG B N 1
ATOM 1420 C CA . ARG D 1 18 ? -30.423 11.440 -15.604 1.00 30.05 1096 ARG B CA 1
ATOM 1421 C C . ARG D 1 18 ? -30.430 11.048 -14.129 1.00 28.88 1096 ARG B C 1
ATOM 1422 O O . ARG D 1 18 ? -29.403 11.136 -13.453 1.00 29.38 1096 ARG B O 1
ATOM 1430 N N . LYS D 1 19 ? -31.594 10.639 -13.611 1.00 31.05 1097 LYS B N 1
ATOM 1431 C CA . LYS D 1 19 ? -31.700 10.251 -12.206 1.00 37.01 1097 LYS B CA 1
ATOM 1432 C C . LYS D 1 19 ? -30.818 9.057 -11.888 1.00 39.11 1097 LYS B C 1
ATOM 1433 O O . LYS D 1 19 ? -30.271 8.954 -10.784 1.00 33.95 1097 LYS B O 1
ATOM 1439 N N . LEU D 1 20 ? -30.681 8.131 -12.836 1.00 33.01 1098 LEU B N 1
ATOM 1440 C CA . LEU D 1 20 ? -29.880 6.944 -12.579 1.00 29.60 1098 LEU B CA 1
ATOM 1441 C C . LEU D 1 20 ? -28.404 7.291 -12.513 1.00 28.12 1098 LEU B C 1
ATOM 1442 O O . LEU D 1 20 ? -27.682 6.775 -11.654 1.00 31.41 1098 LEU B O 1
ATOM 1447 N N . ILE D 1 21 ? -27.940 8.165 -13.405 1.00 28.20 1099 ILE B N 1
ATOM 1448 C CA . ILE D 1 21 ? -26.553 8.617 -13.358 1.00 29.28 1099 ILE B CA 1
ATOM 1449 C C . ILE D 1 21 ? -26.287 9.384 -12.071 1.00 29.25 1099 ILE B C 1
ATOM 1450 O O . ILE D 1 21 ? -25.267 9.172 -11.416 1.00 29.56 1099 ILE B O 1
ATOM 1455 N N . ARG D 1 22 ? -27.195 10.292 -11.694 1.00 32.66 1100 ARG B N 1
ATOM 1456 C CA . ARG D 1 22 ? -26.995 11.042 -10.456 1.00 34.56 1100 ARG B CA 1
ATOM 1457 C C . ARG D 1 22 ? -26.949 10.110 -9.250 1.00 33.51 1100 ARG B C 1
ATOM 1458 O O . ARG D 1 22 ? -26.096 10.263 -8.366 1.00 31.34 1100 ARG B O 1
ATOM 1466 N N . THR D 1 23 ? -27.846 9.121 -9.205 1.00 27.04 1101 THR B N 1
ATOM 1467 C CA . THR D 1 23 ? -27.844 8.199 -8.073 1.00 26.08 1101 THR B CA 1
ATOM 1468 C C . THR D 1 23 ? -26.618 7.293 -8.097 1.00 34.40 1101 THR B C 1
ATOM 1469 O O . THR D 1 23 ? -26.060 6.970 -7.044 1.00 29.97 1101 THR B O 1
ATOM 1473 N N . LYS D 1 24 ? -26.179 6.873 -9.287 1.00 33.97 1102 LYS B N 1
ATOM 1474 C CA . LYS D 1 24 ? -24.940 6.109 -9.395 1.00 29.72 1102 LYS B CA 1
ATOM 1475 C C . LYS D 1 24 ? -23.762 6.904 -8.849 1.00 31.54 1102 LYS B C 1
ATOM 1476 O O . LYS D 1 24 ? -22.938 6.372 -8.106 1.00 32.22 1102 LYS B O 1
ATOM 1482 N N . ARG D 1 25 ? -23.638 8.171 -9.247 1.00 33.51 1103 ARG B N 1
ATOM 1483 C CA . ARG D 1 25 ? -22.541 8.986 -8.736 1.00 34.10 1103 ARG B CA 1
ATOM 1484 C C . ARG D 1 25 ? -22.626 9.136 -7.220 1.00 34.10 1103 ARG B C 1
ATOM 1485 O O . ARG D 1 25 ? -21.602 9.085 -6.525 1.00 33.67 1103 ARG B O 1
ATOM 1493 N N . ALA D 1 26 ? -23.837 9.328 -6.689 1.00 32.22 1104 ALA B N 1
ATOM 1494 C CA . ALA D 1 26 ? -23.986 9.491 -5.246 1.00 36.06 1104 ALA B CA 1
ATOM 1495 C C . ALA D 1 26 ? -23.587 8.221 -4.513 1.00 38.07 1104 ALA B C 1
ATOM 1496 O O . ALA D 1 26 ? -22.942 8.270 -3.454 1.00 34.96 1104 ALA B O 1
ATOM 1498 N N . PHE D 1 27 ? -23.992 7.071 -5.048 1.00 35.86 1105 PHE B N 1
ATOM 1499 C CA . PHE D 1 27 ? -23.653 5.798 -4.429 1.00 35.38 1105 PHE B CA 1
ATOM 1500 C C . PHE D 1 27 ? -22.165 5.520 -4.530 1.00 37.98 1105 PHE B C 1
ATOM 1501 O O . PHE D 1 27 ? -21.558 5.010 -3.587 1.00 36.88 1105 PHE B O 1
ATOM 1509 N N . GLU D 1 28 ? -21.557 5.846 -5.667 1.00 32.95 1106 GLU B N 1
ATOM 1510 C CA . GLU D 1 28 ? -20.128 5.608 -5.806 1.00 34.69 1106 GLU B CA 1
ATOM 1511 C C . GLU D 1 28 ? -19.337 6.493 -4.846 1.00 35.93 1106 GLU B C 1
ATOM 1512 O O . GLU D 1 28 ? -18.356 6.044 -4.245 1.00 33.51 1106 GLU B O 1
ATOM 1518 N N . ASP D 1 29 ? -19.756 7.749 -4.681 1.00 40.44 1107 ASP B N 1
ATOM 1519 C CA . ASP D 1 29 ? -19.066 8.633 -3.745 1.00 38.27 1107 ASP B CA 1
ATOM 1520 C C . ASP D 1 29 ? -19.243 8.165 -2.304 1.00 35.66 1107 ASP B C 1
ATOM 1521 O O . ASP D 1 29 ? -18.289 8.188 -1.512 1.00 36.84 1107 ASP B O 1
ATOM 1526 N N . THR D 1 30 ? -20.460 7.754 -1.940 1.00 35.79 1108 THR B N 1
ATOM 1527 C CA . THR D 1 30 ? -20.699 7.304 -0.576 1.00 36.97 1108 THR B CA 1
ATOM 1528 C C . THR D 1 30 ? -19.970 5.999 -0.298 1.00 38.63 1108 THR B C 1
ATOM 1529 O O . THR D 1 30 ? -19.373 5.825 0.769 1.00 37.12 1108 THR B O 1
ATOM 1533 N N . TYR D 1 31 ? -19.979 5.088 -1.271 1.00 31.43 1109 TYR B N 1
ATOM 1534 C CA . TYR D 1 31 ? -19.301 3.809 -1.122 1.00 31.69 1109 TYR B CA 1
ATOM 1535 C C . TYR D 1 31 ? -17.802 4.003 -0.978 1.00 35.77 1109 TYR B C 1
ATOM 1536 O O . TYR D 1 31 ? -17.155 3.324 -0.170 1.00 41.34 1109 TYR B O 1
ATOM 1545 N N . GLU D 1 32 ? -17.230 4.931 -1.746 1.00 31.46 1110 GLU B N 1
ATOM 1546 C CA . GLU D 1 32 ? -15.807 5.215 -1.583 1.00 36.11 1110 GLU B CA 1
ATOM 1547 C C . GLU D 1 32 ? -15.513 5.837 -0.220 1.00 35.60 1110 GLU B C 1
ATOM 1548 O O . GLU D 1 32 ? -14.514 5.484 0.415 1.00 40.29 1110 GLU B O 1
ATOM 1554 N N . LYS D 1 33 ? -16.364 6.759 0.248 1.00 32.62 1111 LYS B N 1
ATOM 1555 C CA . LYS D 1 33 ? -16.161 7.337 1.576 1.00 35.95 1111 LYS B CA 1
ATOM 1556 C C . LYS D 1 33 ? -16.216 6.271 2.660 1.00 36.21 1111 LYS B C 1
ATOM 1557 O O . LYS D 1 33 ? -15.439 6.310 3.623 1.00 40.33 1111 LYS B O 1
ATOM 1563 N N . LEU D 1 34 ? -17.138 5.317 2.528 1.00 32.11 1112 LEU B N 1
ATOM 1564 C CA . LEU D 1 34 ? -17.254 4.255 3.515 1.00 33.00 1112 LEU B CA 1
ATOM 1565 C C . LEU D 1 34 ? -16.072 3.303 3.439 1.00 36.83 1112 LEU B C 1
ATOM 1566 O O . LEU D 1 34 ? -15.568 2.856 4.474 1.00 29.39 1112 LEU B O 1
ATOM 1571 N N . ARG D 1 35 ? -15.615 2.983 2.225 1.00 33.68 1113 ARG B N 1
ATOM 1572 C CA . ARG D 1 35 ? -14.451 2.115 2.074 1.00 33.45 1113 ARG B CA 1
ATOM 1573 C C . ARG D 1 35 ? -13.202 2.761 2.666 1.00 38.28 1113 ARG B C 1
ATOM 1574 O O . ARG D 1 35 ? -12.423 2.102 3.370 1.00 41.64 1113 ARG B O 1
ATOM 1582 N N . MET D 1 36 ? -12.992 4.050 2.394 1.00 35.67 1114 MET B N 1
ATOM 1583 C CA . MET D 1 36 ? -11.876 4.749 3.022 1.00 33.74 1114 MET B CA 1
ATOM 1584 C C . MET D 1 36 ? -12.030 4.779 4.536 1.00 29.64 1114 MET B C 1
ATOM 1585 O O . MET D 1 36 ? -11.043 4.631 5.263 1.00 33.99 1114 MET B O 1
ATOM 1590 N N . ALA D 1 37 ? -13.257 4.977 5.030 1.00 36.17 1115 ALA B N 1
ATOM 1591 C CA . ALA D 1 37 ? -13.474 4.990 6.477 1.00 38.25 1115 ALA B CA 1
ATOM 1592 C C . ALA D 1 37 ? -13.150 3.633 7.094 1.00 38.30 1115 ALA B C 1
ATOM 1593 O O . ALA D 1 37 ? -12.468 3.557 8.119 1.00 39.67 1115 ALA B O 1
ATOM 1595 N N . ASN D 1 38 ? -13.612 2.550 6.464 1.00 27.80 1116 ASN B N 1
ATOM 1596 C CA . ASN D 1 38 ? -13.320 1.208 6.948 1.00 31.47 1116 ASN B CA 1
ATOM 1597 C C . ASN D 1 38 ? -11.823 0.939 6.943 1.00 31.59 1116 ASN B C 1
ATOM 1598 O O . ASN D 1 38 ? -11.290 0.345 7.884 1.00 40.35 1116 ASN B O 1
ATOM 1603 N N . LYS D 1 39 ? -11.131 1.379 5.892 1.00 36.17 1117 LYS B N 1
ATOM 1604 C CA . LYS D 1 39 ? -9.683 1.211 5.810 1.00 30.16 1117 LYS B CA 1
ATOM 1605 C C . LYS D 1 39 ? -8.981 1.953 6.944 1.00 30.89 1117 LYS B C 1
ATOM 1606 O O . LYS D 1 39 ? -8.131 1.387 7.651 1.00 37.19 1117 LYS B O 1
ATOM 1612 N N . ALA D 1 40 ? -9.348 3.219 7.146 1.00 31.10 1118 ALA B N 1
ATOM 1613 C CA . ALA D 1 40 ? -8.759 4.012 8.219 1.00 33.82 1118 ALA B CA 1
ATOM 1614 C C . ALA D 1 40 ? -9.022 3.386 9.581 1.00 30.86 1118 ALA B C 1
ATOM 1615 O O . ALA D 1 40 ? -8.128 3.333 10.432 1.00 36.99 1118 ALA B O 1
ATOM 1617 N N . LYS D 1 41 ? -10.245 2.902 9.801 1.00 30.39 1119 LYS B N 1
ATOM 1618 C CA . LYS D 1 41 ? -10.578 2.271 11.070 1.00 29.14 1119 LYS B CA 1
ATOM 1619 C C . LYS D 1 41 ? -9.757 1.011 11.278 1.00 34.07 1119 LYS B C 1
ATOM 1620 O O . LYS D 1 41 ? -9.249 0.769 12.375 1.00 31.08 1119 LYS B O 1
ATOM 1626 N N . ALA D 1 42 ? -9.569 0.225 10.216 1.00 29.33 1120 ALA B N 1
ATOM 1627 C CA . ALA D 1 42 ? -8.762 -0.987 10.324 1.00 37.60 1120 ALA B CA 1
ATOM 1628 C C . ALA D 1 42 ? -7.331 -0.657 10.734 1.00 35.96 1120 ALA B C 1
ATOM 1629 O O . ALA D 1 42 ? -6.755 -1.306 11.626 1.00 37.71 1120 ALA B O 1
ATOM 1631 N N . GLN D 1 43 ? -6.738 0.358 10.094 1.00 28.81 1121 GLN B N 1
ATOM 1632 C CA . GLN D 1 43 ? -5.399 0.789 10.489 1.00 27.08 1121 GLN B CA 1
ATOM 1633 C C . GLN D 1 43 ? -5.375 1.218 11.950 1.00 28.83 1121 GLN B C 1
ATOM 1634 O O . GLN D 1 43 ? -4.455 0.862 12.703 1.00 31.43 1121 GLN B O 1
ATOM 1640 N N . VAL D 1 44 ? -6.385 1.981 12.364 1.00 30.27 1122 VAL B N 1
ATOM 1641 C CA . VAL D 1 44 ? -6.445 2.440 13.748 1.00 32.38 1122 VAL B CA 1
ATOM 1642 C C . VAL D 1 44 ? -6.457 1.251 14.703 1.00 32.89 1122 VAL B C 1
ATOM 1643 O O . VAL D 1 44 ? -5.745 1.248 15.711 1.00 28.00 1122 VAL B O 1
ATOM 1647 N N . GLU D 1 45 ? -7.227 0.208 14.377 1.00 32.46 1123 GLU B N 1
ATOM 1648 C CA . GLU D 1 45 ? -7.356 -0.930 15.279 1.00 30.67 1123 GLU B CA 1
ATOM 1649 C C . GLU D 1 45 ? -6.054 -1.706 15.374 1.00 28.03 1123 GLU B C 1
ATOM 1650 O O . GLU D 1 45 ? -5.693 -2.201 16.451 1.00 32.74 1123 GLU B O 1
ATOM 1656 N N . LYS D 1 46 ? -5.322 -1.794 14.264 1.00 27.65 1124 LYS B N 1
ATOM 1657 C CA . LYS D 1 46 ? -4.007 -2.427 14.288 1.00 29.42 1124 LYS B CA 1
ATOM 1658 C C . LYS D 1 46 ? -3.049 -1.680 15.218 1.00 35.56 1124 LYS B C 1
ATOM 1659 O O . LYS D 1 46 ? -2.368 -2.284 16.071 1.00 36.49 1124 LYS B O 1
ATOM 1665 N N . ASP D 1 47 ? -2.989 -0.356 15.069 1.00 31.16 1125 ASP B N 1
ATOM 1666 C CA . ASP D 1 47 ? -2.092 0.441 15.9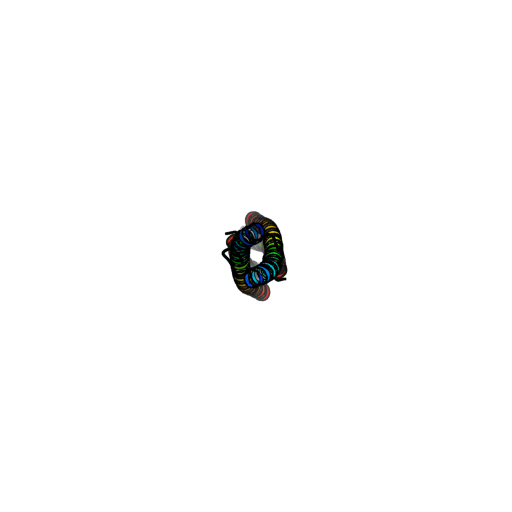05 1.00 31.49 1125 ASP B CA 1
ATOM 1667 C C . ASP D 1 47 ? -2.510 0.403 17.373 1.00 24.91 1125 ASP B C 1
ATOM 1668 O O . ASP D 1 47 ? -1.661 0.381 18.278 1.00 29.74 1125 ASP B O 1
ATOM 1673 N N . ILE D 1 48 ? -3.818 0.395 17.627 1.00 26.58 1126 ILE B N 1
ATOM 1674 C CA . ILE D 1 48 ? -4.324 0.268 18.990 1.00 25.07 1126 ILE B CA 1
ATOM 1675 C C . ILE D 1 48 ? -3.856 -1.041 19.603 1.00 30.84 1126 ILE B C 1
ATOM 1676 O O . ILE D 1 48 ? -3.414 -1.079 20.755 1.00 30.68 1126 ILE B O 1
ATOM 1681 N N . LYS D 1 49 ? -3.949 -2.136 18.845 1.00 26.08 1127 LYS B N 1
ATOM 1682 C CA . LYS D 1 49 ? -3.457 -3.418 19.336 1.00 28.51 1127 LYS B CA 1
ATOM 1683 C C . LYS D 1 49 ? -1.989 -3.324 19.736 1.00 26.30 1127 LYS B C 1
ATOM 1684 O O . LYS D 1 49 ? -1.589 -3.797 20.810 1.00 26.48 1127 LYS B O 1
ATOM 1690 N N . ASN D 1 50 ? -1.161 -2.735 18.875 1.00 26.01 1128 ASN B N 1
ATOM 1691 C CA . ASN D 1 50 ? 0.251 -2.600 19.223 1.00 32.62 1128 ASN B CA 1
ATOM 1692 C C . ASN D 1 50 ? 0.441 -1.788 20.509 1.00 34.22 1128 ASN B C 1
ATOM 1693 O O . ASN D 1 50 ? 1.283 -2.127 21.352 1.00 34.81 1128 ASN B O 1
ATOM 1698 N N . GLN D 1 51 ? -0.349 -0.726 20.688 1.00 31.88 1129 GLN B N 1
ATOM 1699 C CA . GLN D 1 51 ? -0.227 0.106 21.884 1.00 33.31 1129 GLN B CA 1
ATOM 1700 C C . GLN D 1 51 ? -0.634 -0.651 23.142 1.00 34.63 1129 GLN B C 1
ATOM 1701 O O . GLN D 1 51 ? 0.032 -0.546 24.182 1.00 31.59 1129 GLN B O 1
ATOM 1707 N N . ILE D 1 52 ? -1.746 -1.387 23.070 1.00 30.17 1130 ILE B N 1
ATOM 1708 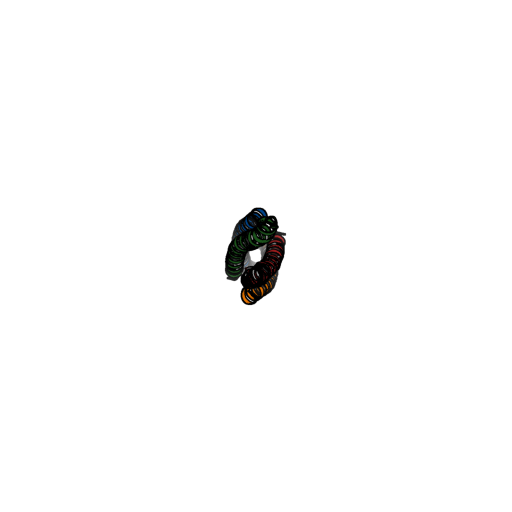C CA . ILE D 1 52 ? -2.185 -2.226 24.182 1.00 35.14 1130 ILE B CA 1
ATOM 1709 C C . ILE D 1 52 ? -1.096 -3.218 24.547 1.00 31.95 1130 ILE B C 1
ATOM 1710 O O . ILE D 1 52 ? -0.810 -3.446 25.730 1.00 33.71 1130 ILE B O 1
ATOM 1715 N N . LEU D 1 53 ? -0.464 -3.814 23.536 1.00 27.89 1131 LEU B N 1
ATOM 1716 C CA . LEU D 1 53 ? 0.623 -4.753 23.794 1.00 33.27 1131 LEU B CA 1
ATOM 1717 C C . LEU D 1 53 ? 1.801 -4.078 24.495 1.00 33.14 1131 LEU B C 1
ATOM 1718 O O . LEU D 1 53 ? 2.410 -4.659 25.408 1.00 32.63 1131 LEU B O 1
ATOM 1723 N N . LYS D 1 54 ? 2.155 -2.863 24.073 1.00 36.55 1132 LYS B N 1
ATOM 1724 C CA . LYS D 1 54 ? 3.241 -2.149 24.740 1.00 41.88 1132 LYS B CA 1
ATOM 1725 C C . LYS D 1 54 ? 2.908 -1.892 26.202 1.00 38.39 1132 LYS B C 1
ATOM 1726 O O . LYS D 1 54 ? 3.734 -2.132 27.095 1.00 40.70 1132 LYS B O 1
ATOM 1732 N N . THR D 1 55 ? 1.685 -1.429 26.471 1.00 36.67 1133 THR B N 1
ATOM 1733 C CA . THR D 1 55 ? 1.304 -1.142 27.851 1.00 35.97 1133 THR B CA 1
ATOM 1734 C C . THR D 1 55 ? 1.250 -2.406 28.700 1.00 33.72 1133 THR B C 1
ATOM 1735 O O . THR D 1 55 ? 1.731 -2.406 29.830 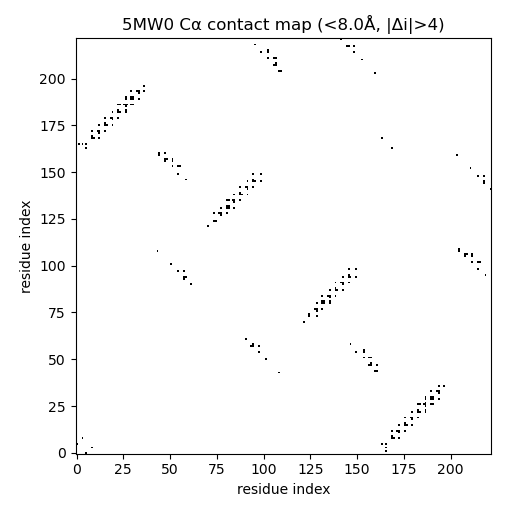1.00 33.13 1133 THR B O 1
ATOM 1739 N N . HIS D 1 56 ? 0.672 -3.495 28.188 1.00 37.20 1134 HIS B N 1
ATOM 1740 C CA . HIS D 1 56 ? 0.654 -4.719 28.987 1.00 40.79 1134 HIS B CA 1
ATOM 1741 C C . HIS D 1 56 ? 2.053 -5.267 29.212 1.00 45.71 1134 HIS B C 1
ATOM 1742 O O . HIS D 1 56 ? 2.312 -5.885 30.251 1.00 47.14 1134 HIS B O 1
ATOM 1749 N N . ASN D 1 57 ? 2.964 -5.055 28.264 1.00 44.59 1135 ASN B N 1
ATOM 1750 C CA . ASN D 1 57 ? 4.346 -5.448 28.497 1.00 46.66 1135 ASN B CA 1
ATOM 1751 C C . ASN D 1 57 ? 4.965 -4.613 29.608 1.00 42.79 1135 ASN B C 1
ATOM 1752 O O . ASN D 1 57 ? 5.670 -5.142 30.482 1.00 46.33 1135 ASN B O 1
ATOM 1757 N N . VAL D 1 58 ? 4.691 -3.309 29.601 1.00 43.24 1136 VAL B N 1
ATOM 1758 C CA . VAL D 1 58 ? 5.199 -2.436 30.653 1.00 48.63 1136 VAL B CA 1
ATOM 1759 C C . VAL D 1 58 ? 4.640 -2.856 32.005 1.00 47.01 1136 VAL B C 1
ATOM 1760 O O . VAL D 1 58 ? 5.387 -3.022 32.974 1.00 51.48 1136 VAL B O 1
ATOM 1764 N N . LEU D 1 59 ? 3.317 -3.031 32.097 1.00 38.70 1137 LEU B N 1
ATOM 1765 C CA . LEU D 1 59 ? 2.722 -3.403 33.377 1.00 40.00 1137 LEU B CA 1
ATOM 1766 C C . LEU D 1 59 ? 3.211 -4.765 33.842 1.00 45.49 1137 LEU B C 1
ATOM 1767 O O . LEU D 1 59 ? 3.358 -4.992 35.047 1.00 49.84 1137 LEU B O 1
ATOM 1772 N N . ARG D 1 60 ? 3.481 -5.673 32.904 1.00 45.91 1138 ARG B N 1
ATOM 1773 C CA . ARG D 1 60 ? 3.991 -6.991 33.262 1.00 51.33 1138 ARG B CA 1
ATOM 1774 C C . ARG D 1 60 ? 5.398 -6.897 33.837 1.00 58.30 1138 ARG B C 1
ATOM 1775 O O . ARG D 1 60 ? 5.703 -7.527 34.858 1.00 62.07 1138 ARG B O 1
ATOM 1783 N N . ASN D 1 61 ? 6.266 -6.102 33.210 1.00 60.23 1139 ASN B N 1
ATOM 1784 C CA . ASN D 1 61 ? 7.612 -5.916 33.740 1.00 66.74 1139 ASN B CA 1
ATOM 1785 C C . ASN D 1 61 ? 7.630 -5.254 35.113 1.00 70.26 1139 ASN B C 1
ATOM 1786 O O . ASN D 1 61 ? 8.672 -5.278 35.775 1.00 76.87 1139 ASN B O 1
ATOM 1791 N N . VAL D 1 62 ? 6.524 -4.666 35.557 1.00 68.22 1140 VAL B N 1
ATOM 1792 C CA . VAL D 1 62 ? 6.461 -4.088 36.898 1.00 72.03 1140 VAL B CA 1
ATOM 1793 C C . VAL D 1 62 ? 6.211 -5.178 37.937 1.00 78.55 1140 VAL B C 1
ATOM 1794 O O . VAL D 1 62 ? 5.199 -5.881 37.886 1.00 79.75 1140 VAL B O 1
#

Solvent-accessible surface area: 15745 Å² total; per-residue (Å²): 77,70,116,32,81,37,66,111,15,64,128,43,6,40,81,9,98,126,63,6,117,142,19,84,170,35,54,104,74,13,117,78,128,18,116,94,34,81,129,57,117,53,93,41,50,136,50,3,122,75,29,12,100,111,0,90,89,27,36,197,118,79,204,134,44,113,51,192,116,104,18,98,104,10,123,55,96,20,119,62,10,41,110,127,54,98,88,14,78,92,37,14,70,72,0,31,73,7,0,91,86,0,3,40,26,0,85,51,20,64,197,159,84,107,109,38,128,50,162,119,94,66,117,110,5,114,66,74,25,101,66,4,56,100,150,62,100,92,13,76,93,45,24,64,67,0,32,74,6,0,95,80,0,2,42,22,0,55,59,31,60,192,172,49,82,46,64,116,14,54,128,44,21,40,84,9,121,126,63,6,94,147,18,77,128,33,52,78,78,7,118,76,111,21,108,88,32,81,130,51,112,60,98,50,50,144,53,1,125,74,24,17,87,92,0,98,68,22,33,163,115,93

Foldseek 3Di:
DPPDDVVVVVVVVVVVVVVCVVVVVVVVVVVVVVVVVVVVVVVVVVVVVVVVVVVVVVVVVD/DCPPVVVVVVVVVVVVVVVVVVVVVVVVVVVVVVVVVVVVVVVVVVVVD/DPPVVVVVVVVVVVVVVCVVVVVVVVVVVVVVVVVVVVVVVVVVVVVVVVD/DDDVVVVVVVVVVVVVVVVVVVVVVVVVVVVVVVVVVVVVVVVVVVVVVVVVVVVVVVVD

Secondary structure (DSSP, 8-state):
--SS-HHHHHHHHHHHHHHHHHHHHHHHHHHHHHHHHHHHHHHHHHHHHHHHHHHHHHHHH-/---HHHHHHHHHHHHHHHHHHHHHHHHHHHHHHHHHHHHHHHHHHHHHHHHHHHHHHHH-/---THHHHHHHHHHHHHHHHHHHHHHHHHHHHHHHHHHHHHHHHHHT--/---HHHHHHHHHHHHHHHHHHHHHHHHHHHHHHHHHHHHHHHHHHHHHTT-